Protein AF-A0A317C0E7-F1 (afdb_monomer)

Radius of gyration: 18.61 Å; Cα contacts (8 Å, |Δi|>4): 369; chains: 1; bounding box: 49×46×45 Å

Foldseek 3Di:
DADQPPKDKDKAWDDDAWDWADWDQDPVGTDTDTQPQKGKIKIKMAPADPPFKFKAKLNATAQWDDPPPPRITMFMEMFGQQADPPHPCNPFDGRPWIAIFIAGLVVLWGSFTKIFGSAQPVPDHDPDDDPDPVSVVVRRVSRIGRDDHDGDHDPRPPDDDDDPDDDDPPPPPPRSNPRDHDADPVGRRYHYPRVVD

InterPro domains:
  IPR018667 Domain of unknown function DUF2126 [PF09899] (3-194)

Sequence (197 aa):
STQIGDIAIHLHSAIEPWHVLGEESGSQGTARYVDSSLERIQVSIEGLTDSRYILVCNGQRVPLKSTGKHGEYVAGIRYRAWNPPSALHPTIGVHAPLVLDLVDTWNDRSVGGCTYHVAHPGGLNPESSPINPLEAESRRISRFWEFGHTPVSISNPGYQESAREVVEHTSSESSFSNLPLKETKEYPYTLDLRNTL

pLDDT: mean 84.0, std 16.02, range [33.53, 97.75]

Secondary structure (DSSP, 8-state):
-EEETTEEEEEEEE--PPPEEEEEEETTEEEEEE-TTEEEEEEEEESPPTTTEEEEETTEE---EE-SSTT-EEEEEEEE----TT-SSTTSPP--SEEEEEEETTTTEEEEEEEE-SS-TTS---SS--SSHHHHHHHHHTTEES-----SS--------S-------------GGGPPP---SS-TTEEEGGGG-

Organism: NCBI:txid1247513

Nearest PDB structures (foldseek):
  5lgh-assembly1_H  TM=4.808E-01  e=1.363E+00  Mus musculus
  4kph-assembly2_I  TM=5.245E-01  e=1.911E+00  Mus musculus
  7ul7-assembly1_F  TM=5.117E-01  e=6.593E+00  Homo sapiens

Mean predicted aligned error: 8.53 Å

Solvent-accessible surface area (backbone atoms only — not comparable to full-atom values): 11679 Å² total; per-residue (Å²): 108,36,76,48,89,78,28,36,42,39,77,40,91,40,92,57,91,62,54,73,53,69,78,44,86,53,99,90,47,76,46,60,51,65,35,75,30,57,42,28,36,31,42,38,35,36,57,49,56,83,94,42,57,47,46,27,44,77,90,37,43,47,45,68,37,74,75,80,51,90,32,29,32,36,28,37,41,34,36,28,64,44,81,54,93,81,35,93,60,70,86,59,72,60,53,63,63,40,32,30,27,37,26,36,45,87,76,44,32,39,75,42,35,29,24,39,37,81,52,39,84,86,71,69,67,75,93,61,81,64,93,45,72,68,53,46,47,51,60,57,51,63,20,56,38,66,47,80,36,60,79,55,66,54,74,79,77,72,86,72,74,96,65,98,67,90,73,79,83,72,81,63,81,51,53,62,64,70,54,66,76,73,80,35,94,91,43,68,44,32,30,53,60,78,74,74,114

Structure (mmCIF, N/CA/C/O backbone):
data_AF-A0A317C0E7-F1
#
_entry.id   AF-A0A317C0E7-F1
#
loop_
_atom_site.group_PDB
_atom_site.id
_atom_site.type_symbol
_atom_site.label_atom_id
_atom_site.label_alt_id
_atom_site.label_comp_id
_atom_site.label_asym_id
_atom_site.label_entity_id
_atom_site.label_seq_id
_atom_site.pdbx_PDB_ins_code
_atom_site.Cartn_x
_atom_site.Cartn_y
_atom_site.Cartn_z
_atom_site.occupancy
_atom_site.B_iso_or_equiv
_atom_site.auth_seq_id
_atom_site.auth_comp_id
_atom_site.auth_asym_id
_atom_site.auth_atom_id
_atom_site.pdbx_PDB_model_num
ATOM 1 N N . SER A 1 1 ? -8.000 7.457 -2.779 1.00 92.56 1 SER A N 1
ATOM 2 C CA . SER A 1 1 ? -8.379 7.105 -1.394 1.00 92.56 1 SER A CA 1
ATOM 3 C C . SER A 1 1 ? -9.772 6.524 -1.430 1.00 92.56 1 SER A C 1
ATOM 5 O O . SER A 1 1 ? -10.459 6.740 -2.413 1.00 92.56 1 SER A O 1
ATOM 7 N N . THR A 1 2 ? -10.184 5.788 -0.407 1.00 95.38 2 THR A N 1
ATOM 8 C CA . THR A 1 2 ? -11.560 5.285 -0.284 1.00 95.38 2 THR A CA 1
ATOM 9 C C . THR A 1 2 ? -12.094 5.598 1.111 1.00 95.38 2 THR A C 1
ATOM 11 O O . THR A 1 2 ? -11.312 5.656 2.062 1.00 95.38 2 THR A O 1
ATOM 14 N N . GLN A 1 3 ? -13.401 5.830 1.221 1.00 96.44 3 GLN A N 1
ATOM 15 C CA . GLN A 1 3 ? -14.093 6.136 2.473 1.00 96.44 3 GLN A CA 1
ATOM 16 C C . GLN A 1 3 ? -15.048 4.989 2.822 1.00 96.44 3 GLN A C 1
ATOM 18 O O . GLN A 1 3 ? -15.892 4.614 2.010 1.00 96.44 3 GLN A O 1
ATOM 23 N N . ILE A 1 4 ? -14.942 4.448 4.037 1.00 94.31 4 ILE A N 1
ATOM 24 C CA . ILE A 1 4 ? -15.743 3.327 4.542 1.00 94.31 4 ILE A CA 1
ATOM 25 C C . ILE A 1 4 ? -16.341 3.742 5.889 1.00 94.31 4 ILE A C 1
ATOM 27 O O . ILE A 1 4 ? -15.688 3.665 6.930 1.00 94.31 4 ILE A O 1
ATOM 31 N N . GLY A 1 5 ? -17.587 4.222 5.878 1.00 92.75 5 GLY A N 1
ATOM 32 C CA . GLY A 1 5 ? -18.178 4.858 7.060 1.00 92.75 5 GLY A CA 1
ATOM 33 C C . GLY A 1 5 ? -17.341 6.065 7.494 1.00 92.75 5 GLY A C 1
ATOM 34 O O . GLY A 1 5 ? -17.085 6.951 6.681 1.00 92.75 5 GLY A O 1
ATOM 35 N N . ASP A 1 6 ? -16.863 6.062 8.738 1.00 93.19 6 ASP A N 1
ATOM 36 C CA . ASP A 1 6 ? -15.990 7.111 9.289 1.00 93.19 6 ASP A CA 1
ATOM 37 C C . ASP A 1 6 ? -14.487 6.842 9.064 1.00 93.19 6 ASP A C 1
ATOM 39 O O . ASP A 1 6 ? -13.647 7.627 9.500 1.00 93.19 6 ASP A O 1
ATOM 43 N N . ILE A 1 7 ? -14.132 5.740 8.389 1.00 96.31 7 ILE A N 1
ATOM 44 C CA . ILE A 1 7 ? -12.745 5.309 8.178 1.00 96.31 7 ILE A CA 1
ATOM 45 C C . ILE A 1 7 ? -12.291 5.681 6.765 1.00 96.31 7 ILE A C 1
ATOM 47 O O . ILE A 1 7 ? -12.906 5.269 5.782 1.00 96.31 7 ILE A O 1
ATOM 51 N N . ALA A 1 8 ? -11.187 6.417 6.654 1.00 97.38 8 ALA A N 1
ATOM 52 C CA . ALA A 1 8 ? -10.588 6.800 5.376 1.00 97.38 8 ALA A CA 1
ATOM 53 C C . ALA A 1 8 ? -9.307 5.999 5.122 1.00 97.38 8 ALA A C 1
ATOM 55 O O . ALA A 1 8 ? -8.440 5.943 5.989 1.00 97.38 8 ALA A O 1
ATOM 56 N N . ILE A 1 9 ? -9.160 5.405 3.935 1.00 97.38 9 ILE A N 1
ATOM 57 C CA . ILE A 1 9 ? -7.942 4.697 3.515 1.00 97.38 9 ILE A CA 1
ATOM 58 C C . ILE A 1 9 ? -7.269 5.468 2.381 1.00 97.38 9 ILE A C 1
ATOM 60 O O . ILE A 1 9 ? -7.847 5.710 1.314 1.00 97.38 9 ILE A O 1
ATOM 64 N N . HIS A 1 10 ? -6.002 5.805 2.589 1.00 97.12 10 HIS A N 1
ATOM 65 C CA . HIS A 1 10 ? -5.158 6.514 1.642 1.00 97.12 10 HIS A CA 1
ATOM 66 C C . HIS A 1 10 ? -3.999 5.626 1.204 1.00 97.12 10 HIS A C 1
ATOM 68 O O . HIS A 1 10 ? -3.308 5.031 2.029 1.00 97.12 10 HIS A O 1
ATOM 74 N N . LEU A 1 11 ? -3.771 5.565 -0.107 1.00 96.12 11 LEU A N 1
ATOM 75 C CA . LEU A 1 11 ? -2.601 4.919 -0.686 1.00 96.12 11 LEU A CA 1
ATOM 76 C C . LEU A 1 11 ? -1.654 5.992 -1.204 1.00 96.12 11 LEU A C 1
ATOM 78 O O . LEU A 1 11 ? -2.057 6.888 -1.948 1.00 96.12 11 LEU A O 1
ATOM 82 N N . HIS A 1 12 ? -0.391 5.868 -0.827 1.00 95.44 12 HIS A N 1
ATOM 83 C CA . HIS A 1 12 ? 0.683 6.753 -1.237 1.00 95.44 12 HIS A CA 1
ATOM 84 C C . HIS A 1 12 ? 1.779 5.922 -1.893 1.00 95.44 12 HIS A C 1
ATOM 86 O O . HIS A 1 12 ? 2.139 4.853 -1.400 1.00 95.44 12 HIS A O 1
ATOM 92 N N . SER A 1 13 ? 2.347 6.411 -2.993 1.00 93.44 13 SER A N 1
ATOM 93 C CA . SER A 1 13 ? 3.579 5.825 -3.520 1.00 93.44 13 SER A CA 1
ATOM 94 C C . SER A 1 13 ? 4.692 6.004 -2.490 1.00 93.44 13 SER A C 1
ATOM 96 O O . SER A 1 13 ? 4.870 7.101 -1.960 1.00 93.44 13 SER A O 1
ATOM 98 N N . ALA A 1 14 ? 5.439 4.940 -2.211 1.00 94.25 14 ALA A N 1
ATOM 99 C CA . ALA A 1 14 ? 6.571 4.973 -1.301 1.00 94.25 14 ALA A CA 1
ATOM 100 C C . ALA A 1 14 ? 7.853 4.586 -2.043 1.00 94.25 14 ALA A C 1
ATOM 102 O O . ALA A 1 14 ? 7.840 3.826 -3.007 1.00 94.25 14 ALA A O 1
ATOM 103 N N . ILE A 1 15 ? 8.982 5.123 -1.585 1.00 92.19 15 ILE A N 1
ATOM 104 C CA . ILE A 1 15 ? 10.291 4.794 -2.156 1.00 92.19 15 ILE A CA 1
ATOM 105 C C . ILE A 1 15 ? 10.622 3.346 -1.808 1.00 92.19 15 ILE A C 1
ATOM 107 O O . ILE A 1 15 ? 10.497 2.979 -0.643 1.00 92.19 15 ILE A O 1
ATOM 111 N N . GLU A 1 16 ? 11.096 2.564 -2.774 1.00 92.94 16 GLU A N 1
ATOM 112 C CA . GLU A 1 16 ? 11.611 1.209 -2.574 1.00 92.94 16 GLU A CA 1
ATOM 113 C C . GLU A 1 16 ? 13.038 1.126 -3.141 1.00 92.94 16 GLU A C 1
ATOM 115 O O . GLU A 1 16 ? 13.232 1.423 -4.320 1.00 92.94 16 GLU A O 1
ATOM 120 N N . PRO A 1 17 ? 14.056 0.789 -2.328 1.00 90.31 17 PRO A N 1
ATOM 121 C CA . PRO A 1 17 ? 15.412 0.627 -2.833 1.00 90.31 17 PRO A CA 1
ATOM 122 C C . PRO A 1 17 ? 15.521 -0.654 -3.665 1.00 90.31 17 PRO A C 1
ATOM 124 O O . PRO A 1 17 ? 15.154 -1.740 -3.216 1.00 90.31 17 PRO A O 1
ATOM 127 N N . TRP A 1 18 ? 16.069 -0.531 -4.871 1.00 91.12 18 TRP A N 1
ATOM 128 C CA . TRP A 1 18 ? 16.305 -1.663 -5.762 1.00 91.12 18 TRP A CA 1
ATOM 129 C C . TRP A 1 18 ? 17.711 -2.219 -5.614 1.00 91.12 18 TRP A C 1
ATOM 131 O O . TRP A 1 18 ? 18.685 -1.478 -5.456 1.00 91.12 18 TRP A O 1
ATOM 141 N N . HIS A 1 19 ? 17.815 -3.543 -5.684 1.00 87.00 19 HIS A N 1
ATOM 142 C CA . HIS A 1 19 ? 19.101 -4.215 -5.637 1.00 87.00 19 HIS A CA 1
ATOM 143 C C . HIS A 1 19 ? 19.814 -4.088 -6.980 1.00 87.00 19 HIS A C 1
ATOM 145 O O . HIS A 1 19 ? 19.224 -4.277 -8.044 1.00 87.00 19 HIS A O 1
ATOM 151 N N . VAL A 1 20 ? 21.110 -3.802 -6.904 1.00 89.31 20 VAL A N 1
ATOM 152 C CA . VAL A 1 20 ? 22.024 -3.911 -8.037 1.00 89.31 20 VAL A CA 1
ATOM 153 C C . VAL A 1 20 ? 22.568 -5.337 -8.046 1.00 89.31 20 VAL A C 1
ATOM 155 O O . VAL A 1 20 ? 23.098 -5.802 -7.036 1.00 89.31 20 VAL A O 1
ATOM 158 N N . LEU A 1 21 ? 22.409 -6.030 -9.166 1.00 87.00 21 LEU A N 1
ATOM 159 C CA . LEU A 1 21 ? 22.853 -7.406 -9.356 1.00 87.00 21 LEU A CA 1
ATOM 160 C C . LEU A 1 21 ? 24.302 -7.471 -9.859 1.00 87.00 21 LEU A C 1
ATOM 162 O O . LEU A 1 21 ? 24.993 -6.454 -9.974 1.00 87.00 21 LEU A O 1
ATOM 166 N N . GLY A 1 22 ? 24.773 -8.695 -10.106 1.00 84.38 22 GLY A N 1
ATOM 167 C CA . GLY A 1 22 ? 26.105 -8.958 -10.646 1.00 84.38 22 GLY A CA 1
ATOM 168 C C . GLY A 1 22 ? 26.349 -8.297 -12.005 1.00 84.38 22 GLY A C 1
ATOM 169 O O . GLY A 1 22 ? 25.425 -7.850 -12.684 1.00 84.38 22 GLY A O 1
ATOM 170 N N . GLU A 1 23 ? 27.624 -8.215 -12.384 1.00 87.62 23 GLU A N 1
ATOM 171 C CA . GLU A 1 23 ? 28.027 -7.692 -13.690 1.00 87.62 23 GLU A CA 1
ATOM 172 C C . GLU A 1 23 ? 27.654 -8.672 -14.804 1.00 87.62 23 GLU A C 1
ATOM 174 O O . GLU A 1 23 ? 27.989 -9.854 -14.744 1.00 87.62 23 GLU A O 1
ATOM 179 N N . GLU A 1 24 ? 26.997 -8.156 -15.836 1.00 81.44 24 GLU A N 1
ATOM 180 C CA . GLU A 1 24 ? 26.693 -8.855 -17.077 1.00 81.44 24 GLU A CA 1
ATOM 181 C C . GLU A 1 24 ? 27.521 -8.244 -18.216 1.00 81.44 24 GLU A C 1
ATOM 183 O O . GLU A 1 24 ? 27.684 -7.022 -18.319 1.00 81.44 24 GLU A O 1
ATOM 188 N N . SER A 1 25 ? 28.074 -9.099 -19.077 1.00 79.31 25 SER A N 1
ATOM 189 C CA . SER A 1 25 ? 28.812 -8.694 -20.273 1.00 79.31 25 SER A CA 1
ATOM 190 C C . SER A 1 25 ? 27.845 -8.296 -21.390 1.00 79.31 25 SER A C 1
ATOM 192 O O . SER A 1 25 ? 27.115 -9.123 -21.930 1.00 79.31 25 SER A O 1
ATOM 194 N N . GLY A 1 26 ? 27.865 -7.018 -21.764 1.00 76.56 26 GLY A N 1
ATOM 195 C CA . GLY A 1 26 ? 27.143 -6.464 -22.905 1.00 76.56 26 GLY A CA 1
ATOM 196 C C . GLY A 1 26 ? 28.056 -6.191 -24.104 1.00 76.56 26 GLY A C 1
ATOM 197 O O . GLY A 1 26 ? 29.280 -6.284 -24.027 1.00 76.56 26 GLY A O 1
ATOM 198 N N . SER A 1 27 ? 27.460 -5.794 -25.231 1.00 75.44 27 SER A N 1
ATOM 199 C CA . SER A 1 27 ? 28.190 -5.495 -26.475 1.00 75.44 27 SER A CA 1
ATOM 200 C C . SER A 1 27 ? 29.156 -4.303 -26.379 1.00 75.44 27 SER A C 1
ATOM 202 O O . SER A 1 27 ? 30.058 -4.189 -27.205 1.00 75.44 27 SER A O 1
ATOM 204 N N . GLN A 1 28 ? 28.979 -3.417 -25.391 1.00 81.94 28 GLN A N 1
ATOM 205 C CA . GLN A 1 28 ? 29.780 -2.199 -25.185 1.00 81.94 28 GLN A CA 1
ATOM 206 C C . GLN A 1 28 ? 30.587 -2.184 -23.872 1.00 81.94 28 GLN A C 1
ATOM 208 O O . GLN A 1 28 ? 31.245 -1.188 -23.583 1.00 81.94 28 GLN A O 1
ATOM 213 N N . GLY A 1 29 ? 30.567 -3.259 -23.077 1.00 83.44 29 GLY A N 1
ATOM 214 C CA . GLY A 1 29 ? 31.257 -3.321 -21.783 1.00 83.44 29 GLY A CA 1
ATOM 215 C C . GLY A 1 29 ? 30.504 -4.161 -20.754 1.00 83.44 29 GLY A C 1
ATOM 216 O O . GLY A 1 29 ? 29.593 -4.906 -21.108 1.00 83.44 29 GLY A O 1
ATOM 217 N N . THR A 1 30 ? 30.872 -4.046 -19.479 1.00 84.62 30 THR A N 1
ATOM 218 C CA . THR A 1 30 ? 30.146 -4.676 -18.369 1.00 84.62 30 THR A CA 1
ATOM 219 C C . THR A 1 30 ? 29.181 -3.684 -17.725 1.00 84.62 30 THR A C 1
ATOM 221 O O . THR A 1 30 ? 29.515 -2.520 -17.505 1.00 84.62 30 THR A O 1
ATOM 224 N N . ALA A 1 31 ? 27.967 -4.138 -17.427 1.00 86.38 31 ALA A N 1
ATOM 225 C CA . ALA A 1 31 ? 26.955 -3.361 -16.717 1.00 86.38 31 ALA A CA 1
ATOM 226 C C . ALA A 1 31 ? 26.353 -4.203 -15.591 1.00 86.38 31 AL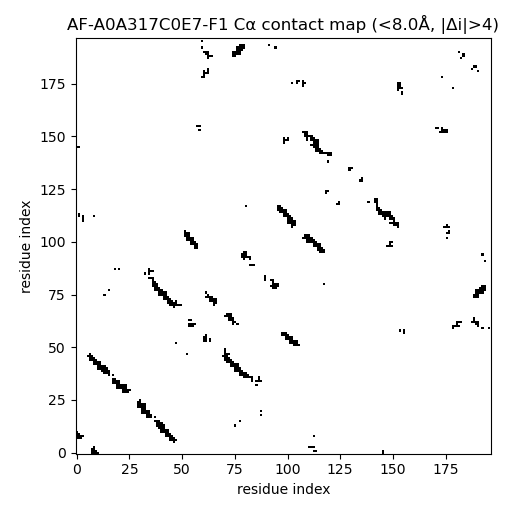A A C 1
ATOM 228 O O . ALA A 1 31 ? 26.424 -5.426 -15.624 1.00 86.38 31 ALA A O 1
ATOM 229 N N . ARG A 1 32 ? 25.756 -3.559 -14.587 1.00 87.38 32 ARG A N 1
ATOM 230 C CA . ARG A 1 32 ? 25.016 -4.256 -13.529 1.00 87.38 32 ARG A CA 1
ATOM 231 C C . ARG A 1 32 ? 23.527 -4.030 -13.711 1.00 87.38 32 ARG A C 1
ATOM 233 O O . ARG A 1 32 ? 23.0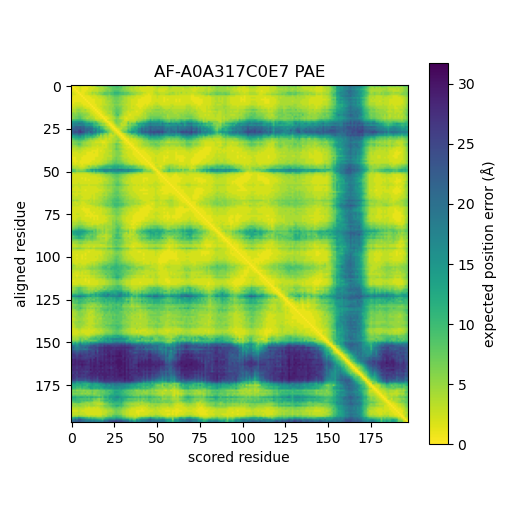97 -2.887 -13.870 1.00 87.38 32 ARG A O 1
ATOM 240 N N . TYR A 1 33 ? 22.754 -5.109 -13.674 1.00 85.94 33 TYR A N 1
ATOM 241 C CA . TYR A 1 33 ? 21.301 -5.030 -13.753 1.00 85.94 33 TYR A CA 1
ATOM 242 C C . TYR A 1 33 ? 20.717 -4.482 -12.445 1.00 85.94 33 TYR A C 1
ATOM 244 O O . TYR A 1 33 ? 21.211 -4.794 -11.362 1.00 85.94 33 TYR A O 1
ATOM 252 N N . VAL A 1 34 ? 19.667 -3.666 -12.534 1.00 90.19 34 VAL A N 1
ATOM 253 C CA . VAL A 1 34 ? 18.925 -3.170 -11.368 1.00 90.19 34 VAL A CA 1
ATOM 254 C C . VAL A 1 34 ? 17.578 -3.871 -11.331 1.00 90.19 34 VAL A C 1
ATOM 256 O O . VAL A 1 34 ? 16.800 -3.753 -12.276 1.00 90.19 34 VAL A O 1
ATOM 259 N N . ASP A 1 35 ? 17.298 -4.582 -10.241 1.00 90.00 35 ASP A N 1
ATOM 260 C CA . ASP A 1 35 ? 16.029 -5.285 -10.070 1.00 90.00 35 ASP A CA 1
ATOM 261 C C . ASP A 1 35 ? 14.900 -4.301 -9.746 1.00 90.00 35 ASP A C 1
ATOM 263 O O . ASP A 1 35 ? 14.619 -3.999 -8.586 1.00 90.00 35 ASP A O 1
ATOM 267 N N . SER A 1 36 ? 14.244 -3.811 -10.796 1.00 89.12 36 SER A N 1
ATOM 268 C CA . SER A 1 36 ? 13.099 -2.905 -10.713 1.00 89.12 36 SER A CA 1
ATOM 269 C C . SER A 1 36 ? 11.754 -3.622 -10.602 1.00 89.12 36 SER A C 1
ATOM 271 O O . SER A 1 36 ? 10.707 -3.001 -10.782 1.00 89.12 36 SER A O 1
ATOM 273 N N . SER A 1 37 ? 11.752 -4.926 -10.298 1.00 91.62 37 SER A N 1
ATOM 274 C CA . SER A 1 37 ? 10.526 -5.720 -10.149 1.00 91.62 37 SER A CA 1
ATOM 275 C C . SER A 1 37 ? 9.702 -5.358 -8.916 1.00 91.62 37 SER A C 1
ATOM 277 O O . SER A 1 37 ? 8.512 -5.669 -8.869 1.00 91.62 37 SER A O 1
ATOM 279 N N . LEU A 1 38 ? 10.313 -4.737 -7.903 1.00 93.00 38 LEU A N 1
ATOM 280 C CA . LEU A 1 38 ? 9.693 -4.491 -6.602 1.00 93.00 38 LEU A CA 1
ATOM 281 C C . LEU A 1 38 ? 9.234 -3.053 -6.452 1.00 93.00 38 LEU A C 1
ATOM 283 O O . LEU A 1 38 ? 9.939 -2.118 -6.807 1.00 93.00 38 LEU A O 1
ATOM 287 N N . GLU A 1 39 ? 8.082 -2.872 -5.833 1.00 94.88 39 GLU A N 1
ATOM 288 C CA . GLU A 1 39 ? 7.569 -1.556 -5.484 1.00 94.88 39 GLU A CA 1
ATOM 289 C C . GLU A 1 39 ? 7.060 -1.554 -4.045 1.00 94.88 39 GLU A C 1
ATOM 291 O O . GLU A 1 39 ? 6.855 -2.602 -3.419 1.00 94.88 39 GLU A O 1
ATOM 296 N N . ARG A 1 40 ? 6.859 -0.344 -3.518 1.00 95.81 40 ARG A N 1
ATOM 297 C CA . ARG A 1 40 ? 6.272 -0.133 -2.205 1.00 95.81 40 ARG A CA 1
ATOM 298 C C . ARG A 1 40 ? 5.208 0.948 -2.265 1.00 95.81 40 ARG A C 1
ATOM 300 O O . ARG A 1 40 ? 5.419 2.029 -2.810 1.00 95.81 40 ARG A O 1
ATOM 307 N N . ILE A 1 41 ? 4.078 0.666 -1.634 1.00 96.75 41 ILE A N 1
ATOM 308 C CA . ILE A 1 41 ? 3.089 1.681 -1.281 1.00 96.75 41 ILE A CA 1
ATOM 309 C C . ILE A 1 41 ? 3.077 1.860 0.231 1.00 96.75 41 ILE A C 1
ATOM 311 O O . ILE A 1 41 ? 3.331 0.923 0.985 1.00 96.75 41 ILE A O 1
ATOM 315 N N . GLN A 1 42 ? 2.786 3.073 0.675 1.00 97.69 42 GLN A N 1
ATOM 316 C CA . GLN A 1 42 ? 2.395 3.350 2.045 1.00 97.69 42 GLN A CA 1
ATOM 317 C C . GLN A 1 42 ? 0.873 3.425 2.089 1.00 97.69 42 GLN A C 1
ATOM 319 O O . GLN A 1 42 ? 0.258 4.139 1.296 1.00 97.69 42 GLN A O 1
ATOM 324 N N . VAL A 1 43 ? 0.274 2.722 3.038 1.00 97.75 43 VAL A N 1
ATOM 325 C CA . VAL A 1 43 ? -1.122 2.912 3.409 1.00 97.75 43 VAL A CA 1
ATOM 326 C C . VAL A 1 43 ? -1.186 3.803 4.643 1.00 97.75 43 VAL A C 1
ATOM 328 O O . VAL A 1 43 ? -0.411 3.618 5.580 1.00 97.75 43 VAL A O 1
ATOM 331 N N . SER A 1 44 ? -2.087 4.779 4.620 1.00 97.56 44 SER A N 1
ATOM 332 C CA . SER A 1 44 ? -2.501 5.550 5.790 1.00 97.56 44 SER A CA 1
ATOM 333 C C . SER A 1 44 ? -3.991 5.333 6.010 1.00 97.56 44 SER A C 1
ATOM 335 O O . SER A 1 44 ? -4.756 5.312 5.044 1.00 97.56 44 SER A O 1
ATOM 337 N N . ILE A 1 45 ? -4.402 5.144 7.258 1.00 97.44 45 ILE A N 1
ATOM 338 C CA . ILE A 1 45 ? -5.802 5.017 7.645 1.00 97.44 45 ILE A CA 1
ATOM 339 C C . ILE A 1 45 ? -6.119 6.065 8.698 1.00 97.44 45 ILE A C 1
ATOM 341 O O . ILE A 1 45 ? -5.392 6.177 9.682 1.00 97.44 45 ILE A O 1
ATOM 345 N N . GLU A 1 46 ? -7.228 6.772 8.515 1.00 97.12 46 GLU A N 1
ATOM 346 C CA . GLU A 1 46 ? -7.787 7.709 9.486 1.00 97.12 46 GLU A CA 1
ATOM 347 C C . GLU A 1 46 ? -9.149 7.211 9.991 1.00 97.12 46 GLU A C 1
ATOM 349 O O . GLU A 1 46 ? -9.877 6.540 9.262 1.00 97.12 46 GLU A O 1
ATOM 354 N N . GLY A 1 47 ? -9.502 7.528 11.240 1.00 94.31 47 GLY A N 1
ATOM 355 C CA . GLY A 1 47 ? -10.778 7.130 11.855 1.00 94.31 47 GLY A CA 1
ATOM 356 C C . GLY A 1 47 ? -10.835 5.678 12.352 1.00 94.31 47 GLY A C 1
ATOM 357 O O . GLY A 1 47 ? -11.886 5.222 12.803 1.00 94.31 47 GLY A O 1
ATOM 358 N N . LEU A 1 48 ? -9.720 4.938 12.309 1.00 92.38 48 LEU A N 1
ATOM 359 C CA . LEU A 1 48 ? -9.671 3.539 12.739 1.00 92.38 48 LEU A CA 1
ATOM 360 C C . LEU A 1 48 ? -9.831 3.432 14.266 1.00 92.38 48 LEU A C 1
ATOM 362 O O . LEU A 1 48 ? -9.094 4.060 15.024 1.00 92.38 48 LEU A O 1
ATOM 366 N N . THR A 1 49 ? -10.761 2.600 14.735 1.00 89.25 49 THR A N 1
ATOM 367 C CA . THR A 1 49 ? -10.831 2.241 16.161 1.00 89.25 49 THR A CA 1
ATOM 368 C C . THR A 1 49 ? -9.824 1.140 16.463 1.00 89.25 49 THR A C 1
ATOM 370 O O . THR A 1 49 ? -9.869 0.077 15.836 1.00 89.25 49 THR A O 1
ATOM 373 N N . ASP A 1 50 ? -8.940 1.390 17.431 1.00 79.31 50 ASP A N 1
ATOM 374 C CA . ASP A 1 50 ? -7.924 0.426 17.845 1.00 79.31 50 ASP A CA 1
ATOM 375 C C . ASP A 1 50 ? -8.547 -0.927 18.217 1.00 79.31 50 ASP A C 1
ATOM 377 O O . ASP A 1 50 ? -9.646 -0.992 18.772 1.00 79.31 50 ASP A O 1
ATOM 381 N N . SER A 1 51 ? -7.847 -2.017 17.901 1.00 82.06 51 SER A N 1
ATOM 382 C CA . SER A 1 51 ? -8.230 -3.398 18.237 1.00 82.06 51 SER A CA 1
ATOM 383 C C . SER A 1 51 ? -9.509 -3.961 17.578 1.00 82.06 51 SER A C 1
ATOM 385 O O . SER A 1 51 ? -9.704 -5.177 17.609 1.00 82.06 51 SER A O 1
ATOM 387 N N . ARG A 1 52 ? -10.358 -3.143 16.936 1.00 90.25 52 ARG A N 1
ATOM 388 C CA . ARG A 1 52 ? -11.562 -3.618 16.219 1.00 90.25 52 ARG A CA 1
ATOM 389 C C . ARG A 1 52 ? -11.315 -3.925 14.747 1.00 90.25 52 ARG A C 1
ATOM 391 O O . ARG A 1 52 ? -11.873 -4.878 14.216 1.00 90.25 52 ARG A O 1
ATOM 398 N N . TYR A 1 53 ? -10.517 -3.108 14.075 1.00 93.19 53 TYR A N 1
ATOM 399 C CA . TYR A 1 53 ? -10.317 -3.242 12.638 1.00 93.19 53 TYR A CA 1
ATOM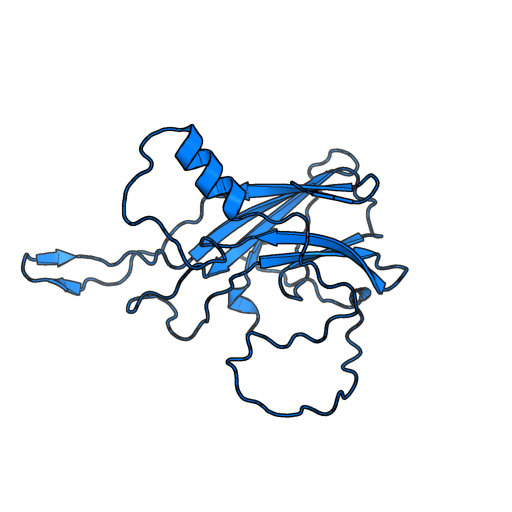 400 C C . TYR A 1 53 ? -8.897 -3.683 12.317 1.00 93.19 53 TYR A C 1
ATOM 402 O O . TYR A 1 53 ? -7.933 -3.242 12.945 1.00 93.19 53 TYR A O 1
ATOM 410 N N . ILE A 1 54 ? -8.771 -4.532 11.303 1.00 94.12 54 ILE A N 1
ATOM 411 C CA . ILE A 1 54 ? -7.488 -4.876 10.695 1.00 94.12 54 ILE A CA 1
ATOM 412 C C . ILE A 1 54 ? -7.542 -4.563 9.206 1.00 94.12 54 ILE A C 1
ATOM 414 O O . ILE A 1 54 ? -8.595 -4.652 8.578 1.00 94.12 54 ILE A O 1
ATOM 418 N N . LEU A 1 55 ? -6.393 -4.213 8.642 1.00 95.00 55 LEU A N 1
ATOM 419 C CA . LEU A 1 55 ? -6.232 -4.111 7.201 1.00 95.00 55 LEU A CA 1
ATOM 420 C C . LEU A 1 55 ? -5.578 -5.391 6.689 1.00 95.00 55 LEU A C 1
ATOM 422 O O . LEU A 1 55 ? -4.579 -5.857 7.244 1.00 95.00 55 LEU A O 1
ATOM 426 N N . VAL A 1 56 ? -6.136 -5.941 5.623 1.00 94.38 56 VAL A N 1
ATOM 427 C CA . VAL A 1 56 ? -5.643 -7.126 4.930 1.00 94.38 56 VAL A CA 1
ATOM 428 C C . VAL A 1 56 ? -5.305 -6.730 3.498 1.00 94.38 56 VAL A C 1
ATOM 430 O O . VAL A 1 56 ? -6.055 -5.994 2.874 1.00 94.38 56 VAL A O 1
ATOM 433 N N . CYS A 1 57 ? -4.177 -7.195 2.973 1.00 94.38 57 CYS A N 1
ATOM 434 C CA . CYS A 1 57 ? -3.803 -7.045 1.571 1.00 94.38 57 CYS A CA 1
ATOM 435 C C . CYS A 1 57 ? -3.535 -8.431 0.982 1.00 94.38 57 CYS A C 1
ATOM 437 O O . CYS A 1 57 ? -2.701 -9.159 1.519 1.00 94.38 57 CYS A O 1
ATOM 439 N N . ASN A 1 58 ? -4.252 -8.813 -0.079 1.00 92.44 58 ASN A N 1
ATOM 440 C CA . ASN A 1 58 ? -4.147 -10.130 -0.727 1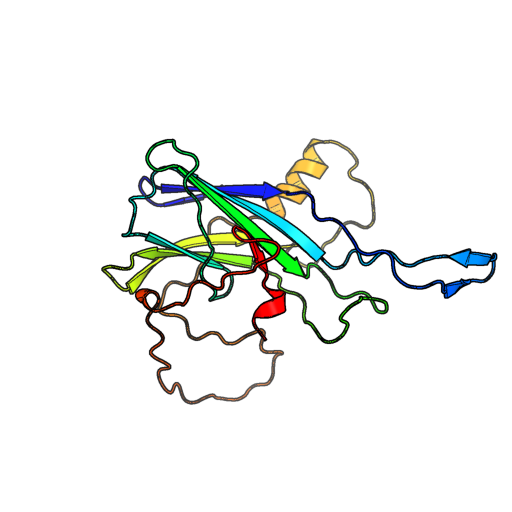.00 92.44 58 ASN A CA 1
ATOM 441 C C . ASN A 1 58 ? -4.171 -11.301 0.283 1.00 92.44 58 ASN A C 1
ATOM 443 O O . ASN A 1 58 ? -3.344 -12.210 0.239 1.00 92.44 58 ASN A O 1
ATOM 447 N N . GLY A 1 59 ? -5.089 -11.239 1.254 1.00 88.44 59 GLY A N 1
ATOM 448 C CA . GLY A 1 59 ? -5.242 -12.257 2.301 1.00 88.44 59 GLY A CA 1
ATOM 449 C C . GLY A 1 59 ? -4.198 -12.217 3.425 1.00 88.44 59 GLY A C 1
ATOM 450 O O . GLY A 1 59 ? -4.187 -13.107 4.272 1.00 88.44 59 GLY A O 1
ATOM 451 N N . GLN A 1 60 ? -3.320 -11.212 3.466 1.00 91.12 60 GLN A N 1
ATOM 452 C CA . GLN A 1 60 ? -2.281 -11.065 4.488 1.00 91.12 60 GLN A CA 1
ATOM 453 C C . GLN A 1 60 ? -2.504 -9.827 5.348 1.00 91.12 60 GLN A C 1
ATOM 455 O O . GLN A 1 60 ? -2.777 -8.740 4.841 1.00 91.12 60 GLN A O 1
ATOM 460 N N . ARG A 1 61 ? -2.358 -9.972 6.667 1.00 93.06 61 ARG A N 1
ATOM 461 C CA . ARG A 1 61 ? -2.549 -8.865 7.608 1.00 93.06 61 ARG A CA 1
ATOM 462 C C . ARG A 1 61 ? -1.443 -7.820 7.456 1.00 93.06 61 ARG A C 1
ATOM 464 O O . ARG A 1 61 ? -0.257 -8.136 7.531 1.00 93.06 61 ARG A O 1
ATOM 471 N N . VAL A 1 62 ? -1.839 -6.562 7.295 1.00 95.19 62 VAL A N 1
ATOM 472 C CA . VAL A 1 62 ? -0.928 -5.419 7.191 1.00 95.19 62 VAL A CA 1
ATOM 473 C C . VAL A 1 62 ? -0.524 -4.945 8.602 1.00 95.19 62 VAL A C 1
ATOM 475 O O . VAL A 1 62 ? -1.406 -4.733 9.441 1.00 95.19 62 VAL A O 1
ATOM 478 N N . PRO A 1 63 ? 0.780 -4.748 8.893 1.00 94.75 63 PRO A N 1
ATOM 479 C CA . PRO A 1 63 ? 1.280 -4.304 10.198 1.00 94.75 63 PRO A CA 1
ATOM 480 C C . PRO A 1 63 ? 1.072 -2.799 10.413 1.00 94.75 63 PRO A C 1
ATOM 482 O O . PRO A 1 63 ? 2.021 -2.018 10.403 1.00 94.75 63 PRO A O 1
ATOM 485 N N . LEU A 1 64 ? -0.184 -2.390 10.603 1.00 94.94 64 LEU A N 1
ATOM 486 C CA . LEU A 1 64 ? -0.544 -1.005 10.910 1.00 94.94 64 LEU A CA 1
ATOM 487 C C . LEU A 1 64 ? 0.129 -0.521 12.199 1.00 94.94 64 LEU A C 1
ATOM 489 O O . LEU A 1 64 ? 0.040 -1.156 13.251 1.00 94.94 64 LEU A O 1
ATOM 493 N N . LYS A 1 65 ? 0.760 0.650 12.120 1.00 95.00 65 LYS A N 1
ATOM 494 C CA . LYS A 1 65 ? 1.412 1.329 13.237 1.00 95.00 65 LYS A CA 1
ATOM 495 C C . LYS A 1 65 ? 0.754 2.681 13.480 1.00 95.00 65 LYS A C 1
ATOM 497 O O . LYS A 1 65 ? 0.623 3.471 12.553 1.00 95.00 65 LYS A O 1
ATOM 502 N N . SER A 1 66 ? 0.373 2.964 14.726 1.00 94.81 66 SER A N 1
ATOM 503 C CA . SER A 1 66 ? -0.163 4.282 15.090 1.00 94.81 66 SER A CA 1
ATOM 504 C C . SER A 1 66 ? 0.882 5.384 14.882 1.00 94.81 66 SER A C 1
ATOM 506 O O . SER A 1 66 ? 2.050 5.209 15.241 1.00 94.81 66 SER A O 1
ATOM 508 N N . THR A 1 67 ? 0.447 6.527 14.351 1.00 95.31 67 THR A N 1
ATOM 509 C CA . THR A 1 67 ? 1.269 7.743 14.203 1.00 95.31 67 THR A CA 1
ATOM 510 C C . THR A 1 67 ? 1.377 8.550 15.503 1.00 95.31 67 THR A C 1
ATOM 512 O O . THR A 1 67 ? 2.138 9.512 15.572 1.00 95.31 67 THR A O 1
ATOM 515 N N . GLY A 1 68 ? 0.615 8.180 16.541 1.00 93.50 68 GLY A N 1
ATOM 516 C CA . GLY A 1 68 ? 0.438 8.951 17.774 1.00 93.50 68 GLY A CA 1
ATOM 517 C C . GLY A 1 68 ? -0.773 9.891 17.747 1.00 93.50 68 GLY A C 1
ATOM 518 O O . GLY A 1 68 ? -1.227 10.320 18.808 1.00 93.50 68 GLY A O 1
ATOM 519 N N . LYS A 1 69 ? -1.350 10.169 16.570 1.00 94.88 69 LYS A N 1
ATOM 520 C CA . LYS A 1 69 ? -2.658 10.824 16.453 1.00 94.88 69 LYS A CA 1
ATOM 521 C C . LYS A 1 69 ? -3.759 9.776 16.619 1.00 94.88 69 LYS A C 1
ATOM 523 O O . LYS A 1 69 ? -3.680 8.669 16.087 1.00 94.88 69 LYS A O 1
ATOM 528 N N . HIS A 1 70 ? -4.798 10.128 17.371 1.00 93.44 70 HIS A N 1
ATOM 529 C CA . HIS A 1 70 ? -5.916 9.227 17.625 1.00 93.44 70 HIS A CA 1
ATOM 530 C C . HIS A 1 70 ? -6.604 8.814 16.315 1.00 93.44 70 HIS A C 1
ATOM 532 O O . HIS A 1 70 ? -7.039 9.669 15.543 1.00 93.44 70 HIS A O 1
ATOM 538 N N . GLY A 1 71 ? -6.725 7.504 16.100 1.00 93.12 71 GLY A N 1
ATOM 539 C CA . GLY A 1 71 ? -7.373 6.925 14.926 1.00 93.12 71 GLY A CA 1
ATOM 540 C C . GLY A 1 71 ? -6.554 6.979 13.636 1.00 93.12 71 GLY A C 1
ATOM 541 O O . GLY A 1 71 ? -7.101 6.643 12.590 1.00 93.12 71 GLY A O 1
ATOM 542 N N . GLU A 1 72 ? -5.281 7.389 13.687 1.00 96.62 72 GLU A N 1
ATOM 543 C CA . GLU A 1 72 ? -4.392 7.438 12.522 1.00 96.62 72 GLU A CA 1
ATOM 544 C C . GLU A 1 72 ? -3.312 6.348 12.587 1.00 96.62 72 GLU A C 1
ATOM 546 O O . GLU A 1 72 ? -2.582 6.208 13.578 1.00 96.62 72 GLU A O 1
ATOM 551 N N . TYR A 1 73 ? -3.208 5.578 11.505 1.00 97.44 73 TYR A N 1
ATOM 552 C CA . TYR A 1 73 ? -2.307 4.437 11.388 1.00 97.44 73 TYR A CA 1
ATOM 553 C C . TYR A 1 73 ? -1.651 4.393 10.015 1.00 97.44 73 TYR A C 1
ATOM 555 O O . TYR A 1 73 ? -2.279 4.705 9.011 1.00 97.44 73 TYR A O 1
ATOM 563 N N . VAL A 1 74 ? -0.404 3.933 9.961 1.00 97.31 74 VAL A N 1
ATOM 564 C CA . VAL A 1 74 ? 0.369 3.810 8.723 1.00 97.31 74 VAL A CA 1
ATOM 565 C C . VAL A 1 74 ? 1.070 2.460 8.629 1.00 97.31 74 VAL A C 1
ATOM 567 O O . VAL A 1 74 ? 1.433 1.868 9.645 1.00 97.31 74 VAL A O 1
ATOM 570 N N . ALA A 1 75 ? 1.288 1.976 7.410 1.00 97.25 75 ALA A N 1
ATOM 571 C CA . ALA A 1 75 ? 2.143 0.823 7.133 1.00 97.25 75 ALA A CA 1
ATOM 572 C C . ALA A 1 75 ? 2.680 0.861 5.699 1.00 97.25 75 ALA A C 1
ATOM 574 O O . ALA A 1 75 ? 2.091 1.484 4.817 1.00 97.25 75 ALA A O 1
ATOM 575 N N . GLY A 1 76 ? 3.784 0.163 5.451 1.00 96.81 76 GLY A N 1
ATOM 576 C CA . GLY A 1 76 ? 4.258 -0.148 4.107 1.00 96.81 76 GLY A CA 1
ATOM 577 C C . GLY A 1 76 ? 3.662 -1.458 3.588 1.00 96.81 76 GLY A C 1
ATOM 578 O O . GLY A 1 76 ? 3.454 -2.402 4.347 1.00 96.81 76 GLY A O 1
ATOM 579 N N . ILE A 1 77 ? 3.446 -1.550 2.280 1.00 96.56 77 ILE A N 1
ATOM 580 C CA . ILE A 1 77 ? 3.181 -2.805 1.574 1.00 96.56 77 ILE A CA 1
ATOM 581 C C . ILE A 1 77 ? 4.183 -2.884 0.430 1.00 96.56 77 ILE A C 1
ATOM 583 O O . ILE A 1 77 ? 4.148 -2.073 -0.497 1.00 96.56 77 ILE A O 1
ATOM 587 N N . ARG A 1 78 ? 5.098 -3.843 0.528 1.00 95.12 78 ARG A N 1
ATOM 588 C CA . ARG A 1 78 ? 6.088 -4.175 -0.490 1.00 95.12 78 ARG A CA 1
ATOM 589 C C . ARG A 1 78 ? 5.568 -5.344 -1.311 1.00 95.12 78 ARG A C 1
ATOM 591 O O . ARG A 1 78 ? 5.126 -6.355 -0.764 1.00 95.12 78 ARG A O 1
ATOM 598 N N . TYR A 1 79 ? 5.625 -5.202 -2.624 1.00 94.25 79 TYR A N 1
ATOM 599 C CA . TYR A 1 79 ? 5.054 -6.161 -3.556 1.00 94.25 79 TYR A CA 1
ATOM 600 C C . TYR A 1 79 ? 5.894 -6.237 -4.827 1.00 94.25 79 TYR A C 1
ATOM 602 O O . TYR A 1 79 ? 6.749 -5.391 -5.092 1.00 94.25 79 TYR A O 1
ATOM 610 N N . ARG A 1 80 ? 5.657 -7.285 -5.617 1.00 93.19 80 ARG A N 1
ATOM 611 C CA . ARG A 1 80 ? 6.274 -7.430 -6.938 1.00 93.19 80 ARG A CA 1
ATOM 612 C C . ARG A 1 80 ? 5.331 -6.862 -7.983 1.00 93.19 80 ARG A C 1
ATOM 614 O O . ARG A 1 80 ? 4.219 -7.360 -8.120 1.00 93.19 80 ARG A O 1
ATOM 621 N N . ALA A 1 81 ? 5.785 -5.841 -8.692 1.00 92.44 81 ALA A N 1
ATOM 622 C CA . ALA A 1 81 ? 5.027 -5.101 -9.683 1.00 92.44 81 ALA A CA 1
ATOM 623 C C . ALA A 1 81 ? 5.038 -5.770 -11.068 1.00 92.44 81 ALA A C 1
ATOM 625 O O . ALA A 1 81 ? 4.027 -5.779 -11.764 1.00 92.44 81 ALA A O 1
ATOM 626 N N . TRP A 1 82 ? 6.165 -6.368 -11.454 1.00 90.06 82 TRP A N 1
ATOM 627 C CA . TRP A 1 82 ? 6.342 -7.080 -12.723 1.00 90.06 82 TRP A CA 1
ATOM 628 C C . TRP A 1 82 ? 7.460 -8.127 -12.592 1.00 90.06 82 TRP A C 1
ATOM 630 O O . TRP A 1 82 ? 8.107 -8.194 -11.550 1.00 90.06 82 TRP A O 1
ATOM 640 N N . ASN A 1 83 ? 7.672 -8.974 -13.604 1.00 88.94 83 ASN A N 1
ATOM 641 C CA . ASN A 1 83 ? 8.655 -10.063 -13.543 1.00 88.94 83 ASN A CA 1
ATOM 642 C C . ASN A 1 83 ? 9.698 -9.961 -14.675 1.00 88.94 83 ASN A C 1
ATOM 644 O O . ASN A 1 83 ? 9.482 -10.529 -15.747 1.00 88.94 83 ASN A O 1
ATOM 648 N N . PRO A 1 84 ? 10.806 -9.221 -14.475 1.00 87.12 84 PRO A N 1
ATOM 649 C CA . PRO A 1 84 ? 11.900 -9.189 -15.433 1.00 87.12 84 PRO A CA 1
ATOM 650 C C . PRO A 1 84 ? 12.654 -10.525 -15.495 1.00 87.12 84 PRO A C 1
ATOM 652 O O . PRO A 1 84 ? 12.767 -11.214 -14.481 1.00 87.12 84 PRO A O 1
ATOM 655 N N . PRO A 1 85 ? 13.262 -10.860 -16.648 1.00 81.69 85 PRO A N 1
ATOM 656 C CA . PRO A 1 85 ? 14.037 -12.093 -16.802 1.00 81.69 85 PRO A CA 1
ATOM 657 C C . PRO A 1 85 ? 15.248 -12.165 -15.858 1.00 81.69 85 PRO A C 1
ATOM 659 O O . PRO A 1 85 ? 15.585 -13.248 -15.388 1.00 81.69 85 PRO A O 1
ATOM 662 N N . SER A 1 86 ? 15.860 -11.022 -15.535 1.00 81.62 86 SER A N 1
ATOM 663 C CA . SER A 1 86 ? 17.018 -10.920 -14.634 1.00 81.62 86 SER A CA 1
ATOM 664 C C . SER A 1 86 ? 16.633 -10.521 -13.198 1.00 81.62 86 SER A C 1
ATOM 666 O O . SER A 1 86 ? 17.429 -9.898 -12.508 1.00 81.62 86 SER A O 1
ATOM 668 N N . ALA A 1 87 ? 15.412 -10.810 -12.727 1.00 84.69 87 ALA A N 1
ATOM 669 C CA . ALA A 1 87 ? 15.008 -10.497 -11.348 1.00 84.69 87 ALA A CA 1
ATOM 670 C C . ALA A 1 87 ? 15.839 -11.276 -10.310 1.00 84.69 87 ALA A C 1
ATOM 672 O O . ALA A 1 87 ? 16.189 -12.434 -10.538 1.00 84.69 87 ALA A O 1
ATOM 673 N N . LEU A 1 88 ? 16.068 -10.704 -9.118 1.00 85.44 88 LEU A N 1
ATOM 674 C CA . LEU A 1 88 ? 16.835 -11.370 -8.049 1.00 85.44 88 LEU A CA 1
ATOM 675 C C . LEU A 1 88 ? 16.190 -12.691 -7.593 1.00 85.44 88 LEU A C 1
ATOM 677 O O . LEU A 1 88 ? 16.876 -13.633 -7.203 1.00 85.44 88 LEU A O 1
ATOM 681 N N . HIS A 1 89 ? 14.859 -12.759 -7.637 1.00 83.56 89 HIS A N 1
ATOM 682 C CA . HIS A 1 89 ? 14.090 -13.943 -7.253 1.00 83.56 89 HIS A CA 1
ATOM 683 C C . HIS A 1 89 ? 13.106 -14.317 -8.366 1.00 83.56 89 HIS A C 1
ATOM 685 O O . HIS A 1 89 ? 11.925 -14.003 -8.235 1.00 83.56 89 HIS A O 1
ATOM 691 N N . PRO A 1 90 ? 13.535 -14.947 -9.469 1.00 81.69 90 PRO A N 1
ATOM 692 C CA . PRO A 1 90 ? 12.702 -15.127 -10.666 1.00 81.69 90 PRO A CA 1
ATOM 693 C C . PRO A 1 90 ? 11.489 -16.051 -10.455 1.00 81.69 90 PRO A C 1
ATOM 695 O O . PRO A 1 90 ? 10.548 -16.020 -11.240 1.00 81.69 90 PRO A O 1
ATOM 698 N N . THR A 1 91 ? 11.479 -16.845 -9.381 1.00 85.69 91 THR A N 1
ATOM 699 C CA . THR A 1 91 ? 10.395 -17.783 -9.043 1.00 85.69 91 THR A CA 1
ATOM 700 C C . THR A 1 91 ? 9.192 -17.136 -8.356 1.00 85.69 91 THR A C 1
ATOM 702 O O . THR A 1 91 ? 8.152 -17.772 -8.229 1.00 85.69 91 THR A O 1
ATOM 705 N N . ILE A 1 92 ? 9.310 -15.888 -7.896 1.00 86.81 92 ILE A N 1
ATOM 706 C CA . ILE A 1 92 ? 8.220 -15.193 -7.203 1.00 86.81 92 ILE A CA 1
ATOM 707 C C . ILE A 1 92 ? 7.290 -14.530 -8.236 1.00 86.81 92 ILE A C 1
ATOM 709 O O . ILE A 1 92 ? 7.730 -13.799 -9.121 1.00 86.81 92 ILE A O 1
ATOM 713 N N . GLY A 1 93 ? 5.985 -14.769 -8.136 1.00 89.06 93 GLY A N 1
ATOM 714 C CA . GLY A 1 93 ? 5.001 -14.185 -9.051 1.00 89.06 93 GLY A CA 1
ATOM 715 C C . GLY A 1 93 ? 4.813 -12.671 -8.881 1.00 89.06 93 GLY A C 1
ATOM 716 O O . GLY A 1 93 ? 5.281 -12.055 -7.921 1.00 89.06 93 GLY A O 1
ATOM 717 N N . VAL A 1 94 ? 4.094 -12.061 -9.827 1.00 91.25 94 VAL A N 1
ATOM 718 C CA . VAL A 1 94 ? 3.626 -10.672 -9.709 1.00 91.25 94 VAL A CA 1
ATOM 719 C C . VAL A 1 94 ? 2.481 -10.612 -8.698 1.00 91.25 94 VAL A C 1
ATOM 721 O O . VAL A 1 94 ? 1.558 -11.418 -8.744 1.00 91.25 94 VAL A O 1
ATOM 724 N N . HIS A 1 95 ? 2.524 -9.634 -7.799 1.00 93.31 95 HIS A N 1
ATOM 725 C CA . HIS A 1 95 ? 1.542 -9.438 -6.731 1.00 93.31 95 HIS A CA 1
ATOM 726 C C . HIS A 1 95 ? 0.560 -8.316 -7.098 1.00 93.31 95 HIS A C 1
ATOM 728 O O . HIS A 1 95 ? 0.349 -7.391 -6.319 1.00 93.31 95 HIS A O 1
ATOM 734 N N . ALA A 1 96 ? 0.018 -8.348 -8.314 1.00 89.25 96 ALA A N 1
ATOM 735 C CA . ALA A 1 96 ? -0.915 -7.344 -8.809 1.00 89.25 96 ALA A CA 1
ATOM 736 C C . ALA A 1 96 ? -2.190 -8.022 -9.341 1.00 89.25 96 ALA A C 1
ATOM 738 O O . ALA A 1 96 ? -2.075 -9.013 -10.063 1.00 89.25 96 ALA A O 1
ATOM 739 N N . PRO A 1 97 ? -3.388 -7.485 -9.049 1.00 93.94 97 PRO A N 1
ATOM 740 C CA . PRO A 1 97 ? -3.637 -6.294 -8.233 1.00 93.94 97 PRO A CA 1
ATOM 741 C C . PRO A 1 97 ? -3.385 -6.506 -6.728 1.00 93.94 97 PRO A C 1
ATOM 743 O O . PRO A 1 97 ? -3.309 -7.633 -6.240 1.00 93.94 97 PRO A O 1
ATOM 746 N N . LEU A 1 98 ? -3.256 -5.397 -6.001 1.00 95.25 98 LEU A N 1
ATOM 747 C CA . LEU A 1 98 ? -3.317 -5.356 -4.544 1.00 95.25 98 LEU A CA 1
ATOM 748 C C . LEU A 1 98 ? -4.763 -5.097 -4.136 1.00 95.25 98 LEU A C 1
ATOM 750 O O . LEU A 1 98 ? -5.283 -4.005 -4.363 1.00 95.25 98 LEU A O 1
ATOM 754 N N . VAL A 1 99 ? -5.402 -6.092 -3.542 1.00 95.31 99 VAL A N 1
ATOM 755 C CA . VAL A 1 99 ? -6.749 -6.006 -2.983 1.00 95.31 99 VAL A CA 1
ATOM 756 C C . VAL A 1 99 ? -6.608 -5.738 -1.494 1.00 95.31 99 VAL A C 1
ATOM 758 O O . VAL A 1 99 ? -6.100 -6.584 -0.756 1.00 95.31 99 VAL A O 1
ATOM 761 N N . LEU A 1 100 ? -7.011 -4.542 -1.070 1.00 95.88 100 LEU A N 1
ATOM 762 C CA . LEU A 1 100 ? -7.000 -4.130 0.325 1.00 95.88 100 LEU A CA 1
ATOM 763 C C . LEU A 1 100 ? -8.405 -4.244 0.908 1.00 95.88 100 LEU A C 1
ATOM 765 O O . LEU A 1 100 ? -9.323 -3.574 0.441 1.00 95.88 100 LEU A O 1
ATOM 769 N N . ASP A 1 101 ? -8.531 -5.034 1.965 1.00 94.31 101 ASP A N 1
ATOM 770 C CA . ASP A 1 101 ? -9.753 -5.293 2.713 1.00 94.31 101 ASP A CA 1
ATOM 771 C C . ASP A 1 101 ? -9.635 -4.711 4.124 1.00 94.31 101 ASP A C 1
ATOM 773 O O . ASP A 1 101 ? -8.711 -5.035 4.876 1.00 94.31 101 ASP A O 1
ATOM 777 N N . LEU A 1 102 ? -10.582 -3.855 4.501 1.00 94.38 102 LEU A N 1
ATOM 778 C CA . LEU A 1 102 ? -10.770 -3.424 5.878 1.00 94.38 102 LEU A CA 1
ATOM 779 C C . LEU A 1 102 ? -11.719 -4.405 6.553 1.00 94.38 102 LEU A C 1
ATOM 781 O O . LEU A 1 102 ? -12.889 -4.499 6.193 1.00 94.38 102 LEU A O 1
ATOM 785 N N . VAL A 1 103 ? -11.225 -5.118 7.553 1.00 92.44 103 VAL A N 1
ATOM 786 C CA . VAL A 1 103 ? -11.966 -6.188 8.215 1.00 92.44 103 VAL A CA 1
ATOM 787 C C . VAL A 1 103 ? -12.350 -5.757 9.620 1.00 92.44 103 VAL A C 1
ATOM 789 O O . VAL A 1 103 ? -11.503 -5.306 10.390 1.00 92.44 103 VAL A O 1
ATOM 792 N N . ASP A 1 104 ? -13.623 -5.942 9.961 1.00 91.25 104 ASP A N 1
ATOM 793 C CA . ASP A 1 104 ? -14.125 -5.866 11.333 1.00 91.25 104 ASP A CA 1
ATOM 794 C C . ASP A 1 104 ? -13.900 -7.211 12.031 1.00 91.25 104 ASP A C 1
ATOM 796 O O . ASP A 1 104 ? -14.528 -8.210 11.675 1.00 91.25 104 ASP A O 1
ATOM 800 N N . THR A 1 105 ? -13.009 -7.251 13.023 1.00 88.75 105 THR A N 1
ATOM 801 C CA . THR A 1 105 ? -12.642 -8.492 13.725 1.00 88.75 105 THR A CA 1
ATOM 802 C C . THR A 1 105 ? -13.757 -9.016 14.619 1.00 88.75 105 THR A C 1
ATOM 804 O O . THR A 1 105 ? -13.768 -10.200 14.937 1.00 88.75 105 THR A O 1
ATOM 807 N N . TRP A 1 106 ? -14.713 -8.170 15.012 1.00 8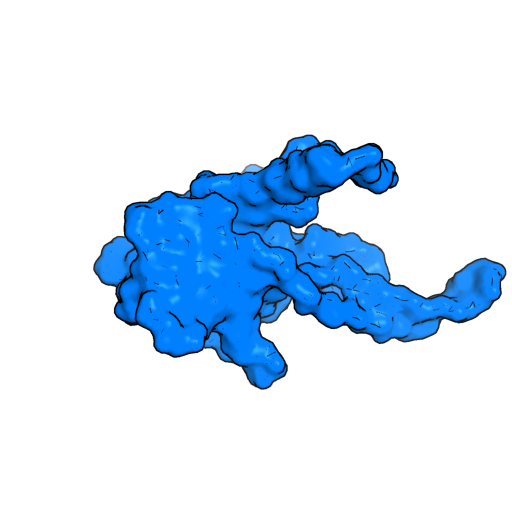8.06 106 TRP A N 1
ATOM 808 C CA . TRP A 1 106 ? -15.829 -8.586 15.866 1.00 88.06 106 TRP A CA 1
ATOM 809 C C . TRP A 1 106 ? -16.893 -9.356 15.090 1.00 88.06 106 TRP A C 1
ATOM 811 O O . TRP A 1 106 ? -17.514 -10.269 15.624 1.00 88.06 106 TRP A O 1
ATOM 821 N N . ASN A 1 107 ? -17.100 -8.970 13.831 1.00 84.62 107 ASN A N 1
ATOM 822 C CA . ASN A 1 107 ? -18.065 -9.592 12.924 1.00 84.62 107 ASN A CA 1
ATOM 823 C C . ASN A 1 107 ? -17.399 -10.533 11.911 1.00 84.62 107 ASN A C 1
ATOM 825 O O . ASN A 1 107 ? -18.087 -11.082 11.055 1.00 84.62 107 ASN A O 1
ATOM 829 N N . ASP A 1 108 ? -16.074 -10.651 11.984 1.00 85.12 108 ASP A N 1
ATOM 830 C CA . ASP A 1 108 ? -15.218 -11.445 11.110 1.00 85.12 108 ASP A CA 1
ATOM 831 C C . ASP A 1 108 ? -15.529 -11.298 9.613 1.00 85.12 108 ASP A C 1
ATOM 833 O O . ASP A 1 108 ? -15.654 -12.269 8.866 1.00 85.12 108 ASP A O 1
ATOM 837 N N . ARG A 1 109 ? -15.690 -10.048 9.171 1.00 86.25 109 ARG A N 1
ATOM 838 C CA . ARG A 1 109 ? -16.065 -9.727 7.790 1.00 86.25 109 ARG A CA 1
ATOM 839 C C . ARG A 1 109 ? -15.329 -8.505 7.268 1.00 86.25 109 ARG A C 1
ATOM 841 O O . ARG A 1 109 ? -15.058 -7.570 8.026 1.00 86.25 109 ARG A O 1
ATOM 848 N N . SER A 1 110 ? -15.096 -8.478 5.959 1.00 89.38 110 SER A N 1
ATOM 849 C CA . SER A 1 110 ? -14.701 -7.252 5.266 1.00 89.38 110 SER A CA 1
ATOM 850 C C . SER A 1 110 ? -15.869 -6.262 5.284 1.00 89.38 110 SER A C 1
ATOM 852 O O . SER A 1 110 ? -17.009 -6.617 4.978 1.00 89.38 110 SER A O 1
ATOM 854 N N . VAL A 1 111 ? -15.605 -5.029 5.708 1.00 91.62 111 VAL A N 1
ATOM 855 C CA . VAL A 1 111 ? -16.583 -3.927 5.738 1.00 91.62 111 VAL A CA 1
ATOM 856 C C . VAL A 1 111 ? -16.417 -2.969 4.560 1.00 91.62 111 VAL A C 1
ATOM 858 O O . VAL A 1 111 ? -17.267 -2.107 4.347 1.00 91.62 111 VAL A O 1
ATOM 861 N N . GLY A 1 112 ? -15.337 -3.113 3.797 1.00 93.00 112 GLY A N 1
ATOM 862 C CA . GLY A 1 112 ? -15.021 -2.286 2.645 1.00 93.00 112 GLY A CA 1
ATOM 863 C C . GLY A 1 112 ? -13.555 -2.420 2.257 1.00 93.00 112 GLY A C 1
ATOM 864 O O . GLY A 1 112 ? -12.785 -3.120 2.911 1.00 93.00 112 GLY A O 1
ATOM 865 N N . GLY A 1 113 ? -13.139 -1.707 1.216 1.00 93.88 113 GLY A N 1
ATOM 866 C CA . GLY A 1 113 ? -11.755 -1.758 0.775 1.00 93.88 113 GLY A CA 1
ATOM 867 C C . GLY A 1 113 ? -11.513 -1.046 -0.544 1.00 93.88 113 GLY A C 1
ATOM 868 O O . GLY A 1 113 ? -12.353 -0.284 -1.018 1.00 93.88 113 GLY A O 1
ATOM 869 N N . CYS A 1 114 ? -10.349 -1.288 -1.133 1.00 95.00 114 CYS A N 1
ATOM 870 C CA . CYS A 1 114 ? -9.963 -0.739 -2.429 1.00 95.00 114 CYS A CA 1
ATOM 871 C C . CYS A 1 114 ? -9.000 -1.675 -3.151 1.00 95.00 114 CYS A C 1
ATOM 873 O O . CYS A 1 114 ? -8.338 -2.507 -2.532 1.00 95.00 114 CYS A O 1
ATOM 875 N N . THR A 1 115 ? -8.901 -1.502 -4.462 1.00 95.56 115 THR A N 1
ATOM 876 C CA . THR A 1 115 ? -7.988 -2.268 -5.306 1.00 95.56 115 THR A CA 1
ATOM 877 C C . THR A 1 115 ? -6.990 -1.330 -5.966 1.00 95.56 115 THR A C 1
ATOM 879 O O . THR A 1 115 ? -7.362 -0.296 -6.524 1.00 95.56 115 THR A O 1
ATOM 882 N N . TYR A 1 116 ? -5.712 -1.689 -5.919 1.00 95.00 116 TYR A N 1
ATOM 883 C CA . TYR A 1 116 ? -4.645 -0.983 -6.612 1.00 95.00 116 TYR A CA 1
ATOM 884 C C . TYR A 1 116 ? -4.012 -1.875 -7.678 1.00 95.00 116 TYR A C 1
ATOM 886 O O . TYR A 1 116 ? -3.605 -3.007 -7.420 1.00 95.00 116 TYR A O 1
ATOM 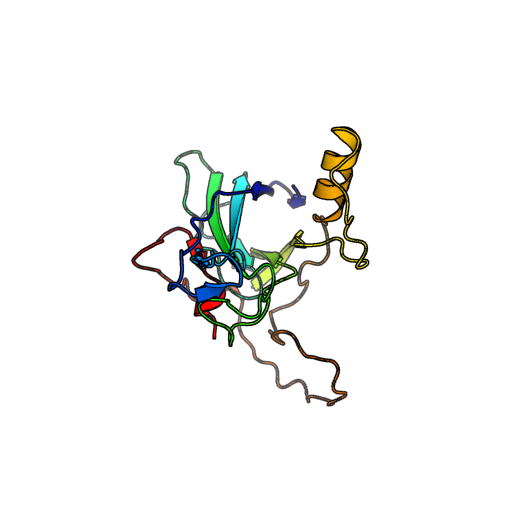894 N N . HIS A 1 117 ? -3.893 -1.342 -8.884 1.00 93.12 117 HIS A N 1
ATOM 895 C CA . HIS A 1 117 ? -3.264 -1.989 -10.021 1.00 93.12 117 HIS A CA 1
ATOM 896 C C . HIS A 1 117 ? -1.898 -1.359 -10.294 1.00 93.12 117 HIS A C 1
ATOM 898 O O . HIS A 1 117 ? -1.707 -0.154 -10.182 1.00 93.12 117 HIS A O 1
ATOM 904 N N . VAL A 1 118 ? -0.929 -2.170 -10.708 1.00 90.25 118 VAL A N 1
ATOM 905 C CA . VAL A 1 118 ? 0.403 -1.675 -11.106 1.00 90.25 118 VAL A CA 1
ATOM 906 C C . VAL A 1 118 ? 0.351 -0.995 -12.472 1.00 90.25 118 VAL A C 1
ATOM 908 O O . VAL A 1 118 ? 0.963 0.052 -12.695 1.00 90.25 118 VAL A O 1
ATOM 911 N N . ALA A 1 119 ? -0.439 -1.591 -13.356 1.00 86.19 119 ALA A N 1
ATOM 912 C CA . ALA A 1 119 ? -0.696 -1.197 -14.728 1.00 86.19 119 ALA A CA 1
ATOM 913 C C . ALA A 1 119 ? -2.179 -0.867 -14.912 1.00 86.19 119 ALA A C 1
ATOM 915 O O . ALA A 1 119 ? -3.004 -1.207 -14.063 1.00 86.19 119 ALA A O 1
ATOM 916 N N . HIS A 1 120 ? -2.537 -0.245 -16.035 1.00 84.38 120 HIS A N 1
ATOM 917 C CA . HIS A 1 120 ? -3.948 -0.062 -16.360 1.00 84.38 120 HIS A CA 1
ATOM 918 C C . HIS A 1 120 ? -4.648 -1.439 -16.437 1.00 84.38 120 HIS A C 1
ATOM 920 O O . HIS A 1 120 ? -4.181 -2.304 -17.183 1.00 84.38 120 HIS A O 1
ATOM 926 N N . PRO A 1 121 ? -5.772 -1.667 -15.728 1.00 81.88 121 PRO A N 1
ATOM 927 C CA . PRO A 1 121 ? -6.421 -2.984 -15.653 1.00 81.88 121 PRO A CA 1
ATOM 928 C C . PRO A 1 121 ? -6.880 -3.522 -17.017 1.00 81.88 121 PRO A C 1
ATOM 930 O O . PRO A 1 121 ? -6.903 -4.726 -17.236 1.00 81.88 121 PRO A O 1
ATOM 933 N N . GLY A 1 122 ? -7.186 -2.633 -17.966 1.00 79.94 122 GLY A N 1
ATOM 934 C CA . GLY A 1 122 ? -7.484 -2.984 -19.362 1.00 79.94 122 GLY A CA 1
ATOM 935 C C . GLY A 1 122 ? -6.269 -3.312 -20.248 1.00 79.94 122 GLY A C 1
ATOM 936 O O . GLY A 1 122 ? -6.431 -3.378 -21.460 1.00 79.94 122 GLY A O 1
ATOM 937 N N . GLY A 1 123 ? -5.055 -3.433 -19.696 1.00 75.19 123 GLY A N 1
ATOM 938 C CA . GLY A 1 123 ? -3.833 -3.791 -20.439 1.00 75.19 123 GLY A CA 1
ATOM 939 C C . GLY A 1 123 ? -3.220 -2.672 -21.294 1.00 75.19 123 GLY A C 1
ATOM 940 O O . GLY A 1 123 ? -2.184 -2.870 -21.922 1.00 75.19 123 GLY A O 1
ATOM 941 N N . LEU A 1 124 ? -3.829 -1.487 -21.308 1.00 72.56 124 LEU A N 1
ATOM 942 C CA . LEU A 1 124 ? -3.374 -0.325 -22.071 1.00 72.56 124 LEU A CA 1
ATOM 943 C C . LEU A 1 124 ? -2.328 0.462 -21.276 1.00 72.56 124 LEU A C 1
ATOM 945 O O . LEU A 1 124 ? -2.640 1.481 -20.659 1.00 72.56 124 LEU A O 1
ATOM 949 N N . ASN A 1 125 ? -1.085 -0.017 -21.278 1.00 78.44 125 ASN A N 1
ATOM 950 C CA . ASN A 1 125 ? 0.030 0.762 -20.751 1.00 78.44 125 ASN A CA 1
ATOM 951 C C . ASN A 1 125 ? 0.625 1.636 -21.866 1.00 78.44 125 ASN A C 1
ATOM 953 O O . ASN A 1 125 ? 0.927 1.128 -22.944 1.00 78.44 125 ASN A O 1
ATOM 957 N N . PRO A 1 126 ? 0.770 2.950 -21.643 1.00 81.25 126 PRO A N 1
ATOM 958 C CA . PRO A 1 126 ? 1.360 3.835 -22.631 1.00 81.25 126 PRO A CA 1
ATOM 959 C C . PRO A 1 126 ? 2.868 3.597 -22.767 1.00 81.25 126 PRO A C 1
ATOM 961 O O . PRO A 1 126 ? 3.596 3.658 -21.780 1.00 81.25 126 PRO A O 1
ATOM 964 N N . GLU A 1 127 ? 3.330 3.432 -24.005 1.00 86.88 127 GLU A N 1
ATOM 965 C CA . GLU A 1 127 ? 4.757 3.332 -24.363 1.00 86.88 127 GLU A CA 1
ATOM 966 C C . GLU A 1 127 ? 5.490 4.683 -24.280 1.00 86.88 127 GLU A C 1
ATOM 968 O O . GLU A 1 127 ? 6.718 4.747 -24.252 1.00 86.88 127 GLU A O 1
ATOM 973 N N . SER A 1 128 ? 4.744 5.791 -24.264 1.00 90.94 128 SER A N 1
ATOM 974 C CA . SER A 1 128 ? 5.300 7.142 -24.250 1.00 90.94 128 SER A CA 1
ATOM 975 C C . SER A 1 128 ? 5.150 7.815 -22.892 1.00 90.94 128 SER A C 1
ATOM 977 O O . SER A 1 128 ? 4.175 7.607 -22.159 1.00 90.94 128 SER A O 1
ATOM 979 N N . SER A 1 129 ? 6.074 8.728 -22.598 1.00 91.06 129 SER A N 1
ATOM 980 C CA . SER A 1 129 ? 5.929 9.682 -21.499 1.00 91.06 129 SER A CA 1
ATOM 981 C C . SER A 1 129 ? 4.606 10.452 -21.603 1.00 91.06 129 SER A C 1
ATOM 983 O O . SER A 1 129 ? 4.100 10.654 -22.714 1.00 91.06 129 SER A O 1
ATOM 985 N N . PRO A 1 130 ? 4.025 10.874 -20.466 1.00 91.38 130 PRO A N 1
ATOM 986 C CA . PRO A 1 130 ? 2.820 11.684 -20.486 1.00 91.38 130 PRO A CA 1
ATOM 987 C C . PRO A 1 130 ? 3.093 13.022 -21.183 1.00 91.38 130 PRO A C 1
ATOM 989 O O . PRO A 1 130 ? 4.089 13.687 -20.898 1.00 91.38 130 PRO A O 1
ATOM 992 N N . ILE A 1 131 ? 2.197 13.425 -22.080 1.00 95.00 131 ILE A N 1
ATOM 993 C CA . ILE A 1 131 ? 2.259 14.685 -22.822 1.00 95.00 131 ILE A CA 1
ATOM 994 C C . ILE A 1 131 ? 2.032 15.895 -21.913 1.00 95.00 131 ILE A C 1
ATOM 996 O O . ILE A 1 131 ? 2.481 16.995 -22.228 1.00 95.00 131 ILE A O 1
ATOM 1000 N N . ASN A 1 132 ? 1.325 15.717 -20.792 1.00 95.19 132 ASN A N 1
ATOM 1001 C CA . ASN A 1 132 ? 1.042 16.780 -19.834 1.00 95.19 132 ASN A CA 1
ATOM 1002 C C . ASN A 1 132 ? 0.745 16.227 -18.417 1.00 95.19 132 ASN A C 1
ATOM 1004 O O . ASN A 1 132 ? 0.537 15.020 -18.246 1.00 95.19 132 ASN A O 1
ATOM 1008 N N . PRO A 1 133 ? 0.705 17.095 -17.383 1.00 95.50 133 PRO A N 1
ATOM 1009 C CA . PRO A 1 133 ? 0.423 16.675 -16.008 1.00 95.50 133 PRO A CA 1
ATOM 1010 C C . PRO A 1 133 ? -0.953 16.025 -15.809 1.00 95.50 133 PRO A C 1
ATOM 1012 O O . PRO A 1 133 ? -1.069 15.104 -15.004 1.00 95.50 133 PRO A O 1
ATOM 1015 N N . LEU A 1 134 ? -1.974 16.465 -16.552 1.00 95.06 134 LEU A N 1
ATOM 1016 C CA . LEU A 1 134 ? -3.337 15.931 -16.459 1.00 95.06 134 LEU A CA 1
ATOM 1017 C C . LEU A 1 134 ? -3.413 14.486 -16.969 1.00 95.06 134 LEU A C 1
ATOM 1019 O O . LEU A 1 134 ? -4.084 13.643 -16.379 1.00 95.06 134 LEU A O 1
ATOM 1023 N N . GLU A 1 135 ? -2.690 14.169 -18.039 1.00 93.25 135 GLU A N 1
ATOM 1024 C CA . GLU A 1 135 ? -2.566 12.805 -18.539 1.00 93.25 135 GLU A CA 1
ATOM 1025 C C . GLU A 1 135 ? -1.802 11.933 -17.537 1.00 93.25 135 GLU A C 1
ATOM 1027 O O . GLU A 1 135 ? -2.229 10.821 -17.234 1.00 93.25 135 GLU A O 1
ATOM 1032 N N . ALA A 1 136 ? -0.708 12.443 -16.962 1.00 91.31 136 ALA A N 1
ATOM 1033 C CA . ALA A 1 136 ? 0.034 11.735 -15.919 1.00 91.31 136 ALA A CA 1
ATOM 1034 C C . ALA A 1 136 ? -0.841 11.443 -14.686 1.00 91.31 136 ALA A C 1
ATOM 1036 O O . ALA A 1 136 ? -0.757 10.371 -14.086 1.00 91.31 136 ALA A O 1
ATOM 1037 N N . GLU A 1 137 ? -1.693 12.387 -14.292 1.00 90.50 137 GLU A N 1
ATOM 1038 C CA . GLU A 1 137 ? -2.685 12.203 -13.236 1.00 90.50 137 GLU A CA 1
ATOM 1039 C C . GLU A 1 137 ? -3.762 11.186 -13.623 1.00 90.50 137 GLU A C 1
ATOM 1041 O O . GLU A 1 137 ? -4.002 10.255 -12.860 1.00 90.50 137 GLU A O 1
ATOM 1046 N N . SER A 1 138 ? -4.318 11.274 -14.830 1.00 90.75 138 SER A N 1
ATOM 1047 C CA . SER A 1 138 ? -5.316 10.322 -15.338 1.00 90.75 138 SER A CA 1
ATOM 1048 C C . SER A 1 138 ? -4.777 8.888 -15.349 1.00 90.75 138 SER A C 1
ATOM 1050 O O . SER A 1 138 ? -5.438 7.965 -14.873 1.00 90.75 138 SER A O 1
ATOM 1052 N N . ARG A 1 139 ? -3.528 8.701 -15.802 1.00 90.19 139 ARG A N 1
ATOM 1053 C CA . ARG A 1 139 ? -2.822 7.411 -15.747 1.00 90.19 139 ARG A CA 1
ATOM 1054 C C . ARG A 1 139 ? -2.693 6.912 -14.303 1.00 90.19 139 ARG A C 1
ATOM 1056 O O . ARG A 1 139 ? -2.944 5.738 -14.045 1.00 90.19 139 ARG A O 1
ATOM 1063 N N . ARG A 1 140 ? -2.366 7.784 -13.340 1.00 89.06 140 ARG A N 1
ATOM 1064 C CA . ARG A 1 140 ? -2.291 7.417 -11.912 1.00 89.06 140 ARG A CA 1
ATOM 1065 C C . ARG A 1 140 ? -3.654 7.035 -11.331 1.00 89.06 140 ARG A C 1
ATOM 1067 O O . ARG A 1 140 ? -3.724 6.026 -10.640 1.00 89.06 140 ARG A O 1
ATOM 1074 N N . ILE A 1 141 ? -4.711 7.788 -11.632 1.00 89.38 141 ILE A N 1
ATOM 1075 C CA . ILE A 1 141 ? -6.074 7.533 -11.139 1.00 89.38 141 ILE A CA 1
ATOM 1076 C C . ILE A 1 141 ? -6.612 6.207 -11.679 1.00 89.38 141 ILE A C 1
ATOM 1078 O O . ILE A 1 141 ? -7.191 5.435 -10.924 1.00 89.38 141 ILE A O 1
ATOM 1082 N N . SER A 1 142 ? -6.350 5.888 -12.951 1.00 90.25 142 SER A N 1
ATOM 1083 C CA . SER A 1 142 ? -6.829 4.650 -13.588 1.00 90.25 142 SER A CA 1
ATOM 1084 C C . SER A 1 142 ? -6.366 3.356 -12.901 1.00 90.25 142 SER A C 1
ATOM 1086 O O . SER A 1 142 ? -6.956 2.295 -13.103 1.00 90.25 142 SER A O 1
ATOM 1088 N N . ARG A 1 143 ? -5.317 3.447 -12.076 1.00 91.19 143 ARG A N 1
ATOM 1089 C CA . ARG A 1 143 ? -4.744 2.341 -11.308 1.00 91.19 143 ARG A CA 1
ATOM 1090 C C . ARG A 1 143 ? -5.410 2.111 -9.954 1.00 91.19 143 ARG A C 1
ATOM 1092 O O . ARG A 1 143 ? -5.089 1.126 -9.301 1.00 91.19 143 ARG A O 1
ATOM 1099 N N . PHE A 1 144 ? -6.295 2.995 -9.505 1.00 93.56 144 PHE A N 1
ATOM 1100 C CA . PHE A 1 144 ? -6.923 2.903 -8.191 1.00 93.56 144 PHE A CA 1
ATOM 1101 C C . PHE A 1 144 ? -8.436 2.766 -8.320 1.00 93.56 144 PHE A C 1
ATOM 1103 O O . PHE A 1 144 ? -9.090 3.625 -8.907 1.00 93.56 144 PHE A O 1
ATOM 1110 N N . TRP A 1 145 ? -8.989 1.707 -7.736 1.00 93.69 145 TRP A N 1
ATOM 1111 C CA . TRP A 1 145 ? -10.425 1.462 -7.675 1.00 93.69 145 TRP A CA 1
ATOM 1112 C C . TRP A 1 145 ? -10.903 1.486 -6.224 1.00 93.69 145 TRP A C 1
ATOM 1114 O O . TRP A 1 145 ? -10.350 0.813 -5.356 1.00 93.69 145 TRP A O 1
ATOM 1124 N N . GLU A 1 146 ? -11.984 2.218 -5.965 1.00 92.44 146 GLU A N 1
ATOM 1125 C CA . GLU A 1 146 ? -12.650 2.283 -4.651 1.00 92.44 146 GLU A CA 1
ATOM 1126 C C . GLU A 1 146 ? -13.503 1.035 -4.349 1.00 92.44 146 GLU A C 1
ATOM 1128 O O . GLU A 1 146 ? -14.142 0.943 -3.305 1.00 92.44 146 GLU A O 1
ATOM 1133 N N . PHE A 1 147 ? -13.510 0.062 -5.262 1.00 87.88 147 PHE A N 1
ATOM 1134 C CA . PHE A 1 147 ? -14.230 -1.206 -5.175 1.00 87.88 147 PHE A CA 1
ATOM 1135 C C . PHE A 1 147 ? -13.291 -2.389 -5.478 1.00 87.88 147 PHE A C 1
ATOM 1137 O O . PHE A 1 147 ? -12.084 -2.216 -5.665 1.00 87.88 147 PHE A O 1
ATOM 1144 N N . GLY A 1 148 ? -13.841 -3.607 -5.516 1.00 81.06 148 GLY A N 1
ATOM 1145 C CA . GLY A 1 148 ? -13.083 -4.832 -5.815 1.00 81.06 148 GLY A CA 1
ATOM 1146 C C . GLY A 1 14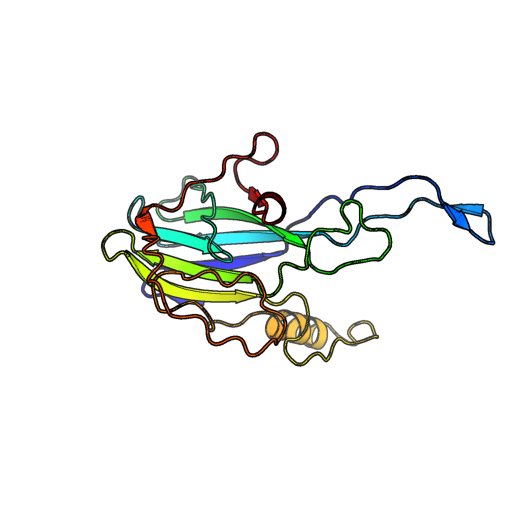8 ? -12.441 -5.500 -4.595 1.00 81.06 148 GLY A C 1
ATOM 1147 O O . GLY A 1 148 ? -11.651 -6.420 -4.760 1.00 81.06 148 GLY A O 1
ATOM 1148 N N . HIS A 1 149 ? -12.800 -5.053 -3.389 1.00 82.50 149 HIS A N 1
ATOM 1149 C CA . HIS A 1 149 ? -12.471 -5.721 -2.130 1.00 82.50 149 HIS A CA 1
ATOM 1150 C C . HIS A 1 149 ? -13.273 -7.028 -1.974 1.00 82.50 149 HIS A C 1
ATOM 1152 O O . HIS A 1 149 ? -14.281 -7.231 -2.656 1.00 82.50 149 HIS A O 1
ATOM 1158 N N . THR A 1 150 ? -12.837 -7.916 -1.087 1.00 80.12 150 THR A N 1
ATOM 1159 C CA . THR A 1 150 ? -13.402 -9.257 -0.902 1.00 80.12 150 THR A CA 1
ATOM 1160 C C . THR A 1 150 ? -14.583 -9.213 0.078 1.00 80.12 150 THR A C 1
ATOM 1162 O O . THR A 1 150 ? -14.370 -9.002 1.269 1.00 80.12 150 THR A O 1
ATOM 1165 N N . PRO A 1 151 ? -15.840 -9.446 -0.350 1.00 66.06 151 PRO A N 1
ATOM 1166 C CA . PRO A 1 151 ? -17.011 -9.256 0.515 1.00 66.06 151 PRO A CA 1
ATOM 1167 C C . PRO A 1 151 ? -17.245 -10.376 1.552 1.00 66.06 151 PRO A C 1
ATOM 1169 O O . PRO A 1 151 ? -18.097 -10.221 2.425 1.00 66.06 151 PRO A O 1
ATOM 1172 N N . VAL A 1 152 ? -16.534 -11.509 1.465 1.00 62.50 152 VAL A N 1
ATOM 1173 C CA . VAL A 1 152 ? -16.719 -12.706 2.317 1.00 62.50 152 VAL A CA 1
ATOM 1174 C C . VAL A 1 152 ? -15.359 -13.231 2.801 1.00 62.50 152 VAL A C 1
ATOM 1176 O O . VAL A 1 152 ? -14.339 -12.962 2.170 1.00 62.50 152 VAL A O 1
ATOM 1179 N N . SER A 1 153 ? -15.348 -13.956 3.929 1.00 56.34 153 SER A N 1
ATOM 1180 C CA . SER A 1 153 ? -14.195 -14.655 4.522 1.00 56.34 153 SER A CA 1
ATOM 1181 C C . SER A 1 153 ? -13.294 -15.311 3.478 1.00 56.34 153 SER A C 1
ATOM 1183 O O . SER A 1 15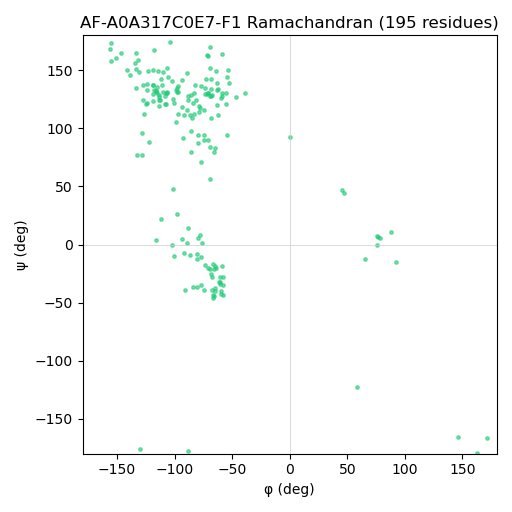3 ? -13.769 -15.996 2.572 1.00 56.34 153 SER A O 1
ATOM 1185 N N . ILE A 1 154 ? -11.990 -15.051 3.592 1.00 54.31 154 ILE A N 1
ATOM 1186 C CA . ILE A 1 154 ? -10.995 -15.352 2.559 1.00 54.31 154 ILE A CA 1
ATOM 1187 C C . ILE A 1 154 ? -10.931 -16.863 2.322 1.00 54.31 154 ILE A C 1
ATOM 1189 O O . ILE A 1 154 ? -10.383 -17.599 3.136 1.00 54.31 154 ILE A O 1
ATOM 1193 N N . SER A 1 155 ? -11.384 -17.320 1.156 1.00 47.91 155 SER A N 1
ATOM 1194 C CA . SER A 1 155 ? -10.629 -18.341 0.433 1.00 47.91 155 SER A CA 1
ATOM 1195 C C . SER A 1 155 ? -9.565 -17.589 -0.357 1.00 47.91 155 SER A C 1
ATOM 1197 O O . SER A 1 155 ? -9.916 -16.698 -1.127 1.00 47.91 155 SER A O 1
ATOM 1199 N N . ASN A 1 156 ? -8.285 -17.891 -0.155 1.00 44.72 156 ASN A N 1
ATOM 1200 C CA . ASN A 1 156 ? -7.204 -17.335 -0.963 1.00 44.72 156 ASN A CA 1
ATOM 1201 C C . ASN A 1 156 ? -6.920 -18.300 -2.123 1.00 44.72 156 ASN A C 1
ATOM 1203 O O . ASN A 1 156 ? -6.111 -19.211 -1.938 1.00 44.72 156 ASN A O 1
ATOM 1207 N N . PRO A 1 157 ? -7.537 -18.165 -3.310 1.00 43.34 157 PRO A N 1
ATOM 1208 C CA . PRO A 1 157 ? -6.950 -18.736 -4.500 1.00 43.34 157 PRO A CA 1
ATOM 1209 C C . PRO A 1 157 ? -5.855 -17.758 -4.921 1.00 43.34 157 PRO A C 1
ATOM 1211 O O . PRO A 1 157 ? -6.104 -16.820 -5.678 1.00 43.34 157 PRO A O 1
ATOM 1214 N N . GLY A 1 158 ? -4.643 -17.928 -4.385 1.00 44.41 158 GLY A N 1
ATOM 1215 C CA . GLY A 1 158 ? -3.475 -17.268 -4.963 1.00 44.41 158 GLY A CA 1
ATOM 1216 C C . GLY A 1 158 ? -3.527 -17.472 -6.477 1.00 44.41 158 GLY A C 1
ATOM 1217 O O . GLY A 1 158 ? -3.764 -18.597 -6.903 1.00 44.41 158 GLY A O 1
ATOM 1218 N N . TYR A 1 159 ? -3.442 -16.374 -7.238 1.00 42.66 159 TYR A N 1
ATOM 1219 C CA . TYR A 1 159 ? -3.491 -16.294 -8.705 1.00 42.66 159 TYR A CA 1
ATOM 1220 C C . TYR A 1 159 ? -3.665 -17.656 -9.407 1.00 42.66 159 TYR A C 1
ATOM 1222 O O . TYR A 1 159 ? -2.686 -18.353 -9.673 1.00 42.66 159 TYR A O 1
ATOM 1230 N N . GLN A 1 160 ? -4.911 -18.057 -9.684 1.00 42.22 160 GLN A N 1
ATOM 1231 C CA . GLN A 1 160 ? -5.157 -19.219 -10.533 1.00 42.22 160 GLN A CA 1
ATOM 1232 C C . GLN A 1 160 ? -5.139 -18.774 -11.991 1.00 42.22 160 GLN A C 1
ATOM 1234 O O . GLN A 1 160 ? -6.041 -18.089 -12.475 1.00 42.22 160 GLN A O 1
ATOM 1239 N N . GLU A 1 161 ? -4.079 -19.177 -12.686 1.00 38.69 161 GLU A N 1
ATOM 1240 C CA . GLU A 1 161 ? -4.080 -19.281 -14.137 1.00 38.69 161 GLU A CA 1
ATOM 1241 C C . GLU A 1 161 ? -5.291 -20.132 -14.553 1.00 38.69 161 GLU A C 1
ATOM 1243 O O . GLU A 1 161 ? -5.647 -21.095 -13.872 1.00 38.69 161 GLU A O 1
ATOM 1248 N N . SER A 1 162 ? -5.981 -19.738 -15.623 1.00 40.50 162 SER A N 1
ATOM 1249 C CA . SER A 1 162 ? -7.262 -20.314 -16.027 1.00 40.50 162 SER A CA 1
ATOM 1250 C C . SER A 1 162 ? -7.138 -21.789 -16.434 1.00 40.50 162 SER A C 1
ATOM 1252 O O . SER A 1 162 ? -7.081 -22.112 -17.621 1.00 40.50 162 SER A O 1
ATOM 1254 N N . ALA A 1 163 ? -7.155 -22.692 -15.461 1.00 43.62 163 ALA A N 1
ATOM 1255 C CA . ALA A 1 163 ? -7.465 -24.098 -15.637 1.00 43.62 163 ALA A CA 1
ATOM 1256 C C . ALA A 1 163 ? -8.843 -24.342 -15.016 1.00 43.62 163 ALA A C 1
ATOM 1258 O O . ALA A 1 163 ? -9.085 -24.059 -13.847 1.00 43.62 163 ALA A O 1
ATOM 1259 N N . ARG A 1 164 ? -9.785 -24.815 -15.837 1.00 40.62 164 ARG A N 1
ATOM 1260 C CA . ARG A 1 164 ? -11.125 -25.212 -15.397 1.00 40.62 164 ARG A CA 1
ATOM 1261 C C . ARG A 1 164 ? -11.014 -26.482 -14.555 1.00 40.62 164 ARG A C 1
ATOM 1263 O O . ARG A 1 164 ? -11.206 -27.574 -15.079 1.00 40.62 164 ARG A O 1
ATOM 1270 N N . GLU A 1 165 ? -10.718 -26.335 -13.275 1.00 40.84 165 GLU A N 1
ATOM 1271 C CA . GLU A 1 165 ? -10.855 -27.408 -12.299 1.00 40.84 165 GLU A CA 1
ATOM 1272 C C . GLU A 1 165 ? -11.964 -27.027 -11.320 1.00 40.84 165 GLU A C 1
ATOM 1274 O O . GLU A 1 165 ? -11.944 -25.969 -10.692 1.00 40.84 165 GLU A O 1
ATOM 1279 N N . VAL A 1 166 ? -13.003 -27.859 -11.269 1.00 40.38 166 VAL A N 1
ATOM 1280 C CA . VAL A 1 166 ? -14.113 -27.696 -10.331 1.00 40.38 166 VAL A CA 1
ATOM 1281 C C . VAL A 1 166 ? -13.593 -28.129 -8.966 1.00 40.38 166 VAL A C 1
ATOM 1283 O O . VAL A 1 166 ? -13.578 -29.315 -8.653 1.00 40.38 166 VAL A O 1
ATOM 1286 N N . VAL A 1 167 ? -13.117 -27.169 -8.177 1.00 46.94 167 VAL A N 1
ATOM 1287 C CA . VAL A 1 167 ? -12.699 -27.409 -6.795 1.00 46.94 167 VAL A CA 1
ATOM 1288 C C . VAL A 1 167 ? -13.957 -27.490 -5.929 1.00 46.94 167 VAL A C 1
ATOM 1290 O O . VAL A 1 167 ? -14.713 -26.524 -5.830 1.00 46.94 167 VAL A O 1
ATOM 1293 N N . GLU A 1 168 ? -14.201 -28.648 -5.310 1.00 33.56 168 GLU A N 1
ATOM 1294 C CA . GLU A 1 168 ? -15.179 -28.773 -4.227 1.00 33.56 168 GLU A CA 1
ATOM 1295 C C . GLU A 1 168 ? -14.820 -27.767 -3.127 1.00 33.56 168 GLU A C 1
ATOM 1297 O O . GLU A 1 168 ? -13.718 -27.806 -2.576 1.00 33.56 168 GLU A O 1
ATOM 1302 N N . HIS A 1 169 ? -15.742 -26.853 -2.808 1.00 39.50 169 HIS A N 1
ATOM 1303 C CA . HIS A 1 169 ? -15.592 -25.898 -1.713 1.00 39.50 169 HIS A CA 1
ATOM 1304 C C . HIS A 1 169 ? -15.577 -26.641 -0.369 1.00 39.50 169 HIS A C 1
ATOM 1306 O O . HIS A 1 169 ? -16.570 -26.681 0.352 1.00 39.50 169 HIS A O 1
ATOM 1312 N N . THR A 1 170 ? -14.433 -27.221 -0.010 1.00 33.53 170 THR A N 1
ATOM 1313 C CA . THR A 1 170 ? -14.110 -27.454 1.393 1.00 33.53 170 THR A CA 1
ATOM 1314 C C . THR A 1 170 ? -13.894 -26.070 1.983 1.00 33.53 170 THR A C 1
ATOM 1316 O O . THR A 1 170 ? -12.949 -25.375 1.615 1.00 33.53 170 THR A O 1
ATOM 1319 N N . SER A 1 171 ? -14.826 -25.632 2.823 1.00 41.97 171 SER A N 1
ATOM 1320 C CA . SER A 1 171 ? -14.764 -24.381 3.568 1.00 41.97 171 SER A CA 1
ATOM 1321 C C . SER A 1 171 ? -13.462 -24.322 4.365 1.00 41.97 171 SER A C 1
ATOM 1323 O O . SER A 1 171 ? -13.367 -24.850 5.471 1.00 41.97 171 SER A O 1
ATOM 1325 N N . SER A 1 172 ? -12.430 -23.698 3.798 1.00 45.31 172 SER A N 1
ATOM 1326 C CA . SER A 1 172 ? -11.256 -23.291 4.555 1.00 45.31 172 SER A CA 1
ATOM 1327 C C . SER A 1 172 ? -11.693 -22.133 5.450 1.00 45.31 172 SER A C 1
ATOM 1329 O O . SER A 1 172 ? -11.694 -20.978 5.032 1.00 45.31 172 SER A O 1
ATOM 1331 N N . GLU A 1 173 ? -12.144 -22.458 6.659 1.00 49.75 173 GLU A N 1
ATOM 1332 C CA . GLU A 1 173 ? -12.585 -21.526 7.702 1.00 49.75 173 GLU A CA 1
ATOM 1333 C C . GLU A 1 173 ? -11.401 -20.726 8.283 1.00 49.75 173 GLU A C 1
ATOM 1335 O O . GLU A 1 173 ? -11.130 -20.751 9.482 1.00 49.75 173 GLU A O 1
ATOM 1340 N N . SER A 1 174 ? -10.639 -20.011 7.453 1.00 56.88 174 SER A N 1
ATOM 1341 C CA . SER A 1 174 ? -9.716 -19.004 7.974 1.00 56.88 174 SER A CA 1
ATOM 1342 C C . SER A 1 174 ? -10.507 -17.746 8.305 1.00 56.88 174 SER A C 1
ATOM 1344 O O . SER A 1 174 ? -10.766 -16.905 7.444 1.00 56.88 174 SER A O 1
ATOM 1346 N N . SER A 1 175 ? -10.903 -17.645 9.572 1.00 70.38 175 SER A N 1
ATOM 1347 C CA . SER A 1 175 ? -11.424 -16.415 10.162 1.00 70.38 175 SER A CA 1
ATOM 1348 C C . SER A 1 175 ? -10.413 -15.279 9.971 1.00 70.38 175 SER A C 1
ATOM 1350 O O . SER A 1 175 ? -9.230 -15.446 10.287 1.00 70.38 175 SER A O 1
ATOM 1352 N N . PHE A 1 176 ? -10.854 -14.122 9.467 1.00 71.00 176 PHE A N 1
ATOM 1353 C CA . PHE A 1 176 ? -9.987 -12.953 9.294 1.00 71.00 176 PHE A CA 1
ATOM 1354 C C . PHE A 1 176 ? -9.360 -12.515 10.622 1.00 71.00 176 PHE A C 1
ATOM 1356 O O . PHE A 1 176 ? -8.211 -12.070 10.659 1.00 71.00 176 PHE A O 1
ATOM 1363 N N . SER A 1 177 ? -10.109 -12.655 11.717 1.00 71.38 177 SER A N 1
ATOM 1364 C CA . SER A 1 177 ? -9.662 -12.311 13.068 1.00 71.38 177 SER A CA 1
ATOM 1365 C C . SER A 1 177 ? -8.393 -13.065 13.499 1.00 71.38 177 SER A C 1
ATOM 1367 O O . SER A 1 177 ? -7.577 -12.520 14.246 1.00 71.38 177 SER A O 1
ATOM 1369 N N . ASN A 1 178 ? -8.174 -14.270 12.961 1.00 80.00 178 ASN A N 1
ATOM 1370 C CA . ASN A 1 178 ? -7.040 -15.137 13.283 1.00 80.00 178 ASN A CA 1
ATOM 1371 C C . ASN A 1 178 ? -5.843 -14.965 12.338 1.00 80.00 178 ASN A C 1
ATOM 1373 O O . ASN A 1 178 ? -4.865 -15.706 12.457 1.00 80.00 178 ASN A O 1
ATOM 1377 N N . LEU A 1 179 ? -5.883 -14.006 11.404 1.00 83.94 179 LEU A N 1
ATOM 1378 C CA . LEU A 1 179 ? -4.760 -13.780 10.498 1.00 83.94 179 LEU A CA 1
ATOM 1379 C C . LEU A 1 179 ? -3.513 -13.342 11.286 1.00 83.94 179 LEU A C 1
ATOM 1381 O O . LEU A 1 179 ? -3.537 -12.297 11.960 1.00 83.94 179 LEU A O 1
ATOM 1385 N N . PRO A 1 180 ? -2.410 -14.112 11.203 1.00 86.19 180 PRO A N 1
ATOM 1386 C CA . PRO A 1 180 ? -1.204 -13.810 11.951 1.00 86.19 180 PRO A CA 1
ATOM 1387 C C . PRO A 1 180 ? -0.564 -12.531 11.418 1.00 86.19 180 PRO A C 1
ATOM 1389 O O . PRO A 1 180 ? -0.536 -12.278 10.211 1.00 86.19 180 PRO A O 1
ATOM 1392 N N . LEU A 1 181 ? -0.011 -11.726 12.325 1.00 85.00 181 LEU A N 1
ATOM 1393 C CA . LEU A 1 181 ? 0.841 -10.619 11.924 1.00 85.00 181 LEU A CA 1
ATOM 1394 C C . LEU A 1 181 ? 2.232 -11.159 11.590 1.00 85.00 181 LEU A C 1
ATOM 1396 O O . LEU A 1 181 ? 2.899 -11.745 12.442 1.00 85.00 181 LEU A O 1
ATOM 1400 N N . LYS A 1 182 ? 2.672 -10.969 10.345 1.00 81.75 182 LYS A N 1
ATOM 1401 C CA . LYS A 1 182 ? 3.994 -11.415 9.913 1.00 81.75 182 LYS A CA 1
ATOM 1402 C C . LYS A 1 182 ? 5.044 -10.363 10.247 1.00 81.75 182 LYS A C 1
ATOM 1404 O O . LYS A 1 182 ? 5.226 -9.392 9.516 1.00 81.75 182 LYS A O 1
ATOM 1409 N N . GLU A 1 183 ? 5.738 -10.561 11.358 1.00 75.94 183 GLU A N 1
ATOM 1410 C CA . GLU A 1 183 ? 6.828 -9.679 11.760 1.00 75.94 183 GLU A CA 1
ATOM 1411 C C . GLU A 1 183 ? 8.066 -9.899 10.883 1.00 75.94 183 GLU A C 1
ATOM 1413 O O . GLU A 1 183 ? 8.538 -11.023 10.701 1.00 75.94 183 GLU A O 1
ATOM 1418 N N . THR A 1 184 ? 8.620 -8.808 10.354 1.00 81.19 184 THR A N 1
ATOM 1419 C CA . THR A 1 184 ? 9.888 -8.818 9.616 1.00 81.19 184 THR A CA 1
ATOM 1420 C C . THR A 1 184 ? 10.928 -8.039 10.414 1.00 81.19 184 THR A C 1
ATOM 1422 O O . THR A 1 184 ? 10.687 -6.897 10.793 1.00 81.19 184 THR A O 1
ATOM 1425 N N . LYS A 1 185 ? 12.106 -8.634 10.655 1.00 82.12 185 LYS A N 1
ATOM 1426 C CA . LYS A 1 185 ? 13.178 -7.993 11.446 1.00 82.12 185 LYS A CA 1
ATOM 1427 C C . LYS A 1 185 ? 13.740 -6.733 10.784 1.00 82.12 185 LYS A C 1
ATOM 1429 O O . LYS A 1 185 ? 14.082 -5.783 11.474 1.00 82.12 185 LYS A O 1
ATOM 1434 N N 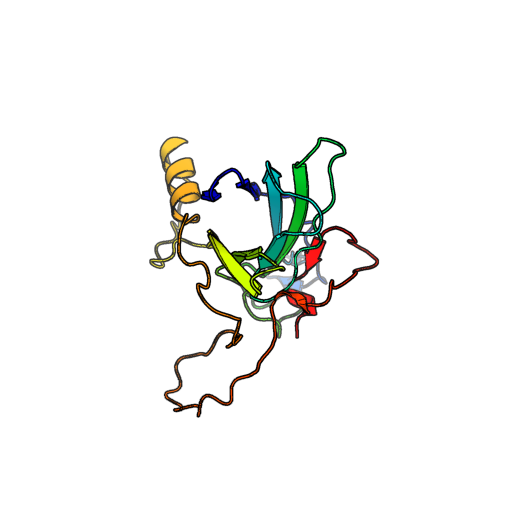. GLU A 1 186 ? 13.851 -6.746 9.459 1.00 83.69 186 GLU A N 1
ATOM 1435 C CA . GLU A 1 186 ? 14.428 -5.646 8.678 1.00 83.69 186 GLU A CA 1
ATOM 1436 C C . GLU A 1 186 ? 13.426 -4.504 8.445 1.00 83.69 186 GLU A C 1
ATOM 1438 O O . GLU A 1 186 ? 13.789 -3.332 8.509 1.00 83.69 186 GLU A O 1
ATOM 1443 N N . TYR A 1 187 ? 12.148 -4.843 8.242 1.00 87.56 187 TYR A N 1
ATOM 1444 C CA . TYR A 1 187 ? 11.074 -3.889 7.961 1.00 87.56 187 TYR A CA 1
ATOM 1445 C C . TYR A 1 187 ? 9.843 -4.163 8.846 1.00 87.56 187 TYR A C 1
ATOM 1447 O O . TYR A 1 187 ? 8.856 -4.728 8.373 1.00 87.56 187 TYR A O 1
ATOM 1455 N N . PRO A 1 188 ? 9.864 -3.769 10.132 1.00 86.81 188 PRO A N 1
ATOM 1456 C CA . PRO A 1 188 ? 8.831 -4.152 11.104 1.00 86.81 188 PRO A CA 1
ATOM 1457 C C . PRO A 1 188 ? 7.438 -3.575 10.813 1.00 86.81 188 PRO A C 1
ATOM 1459 O O . PRO A 1 188 ? 6.441 -4.119 11.276 1.00 86.81 188 PRO A O 1
ATOM 1462 N N . TYR A 1 189 ? 7.358 -2.490 10.039 1.00 92.69 189 TYR A N 1
ATOM 1463 C CA . TYR A 1 189 ? 6.105 -1.810 9.686 1.00 92.69 189 TYR A CA 1
ATOM 1464 C C . TYR A 1 189 ? 5.758 -1.953 8.201 1.00 92.69 189 TYR A C 1
ATOM 1466 O O . TYR A 1 189 ? 5.025 -1.131 7.653 1.00 92.69 189 TYR A O 1
ATOM 1474 N N . THR A 1 190 ? 6.302 -2.978 7.542 1.00 94.69 190 THR A N 1
ATOM 1475 C CA . THR A 1 190 ? 6.061 -3.250 6.125 1.00 94.69 190 THR A CA 1
ATOM 1476 C C . THR A 1 190 ? 5.608 -4.689 5.941 1.00 94.69 190 THR A C 1
ATOM 1478 O O . THR A 1 190 ? 6.317 -5.621 6.311 1.00 94.69 190 THR A O 1
ATOM 1481 N N . LEU A 1 191 ? 4.449 -4.876 5.316 1.00 94.81 191 LEU A N 1
ATOM 1482 C CA . LEU A 1 191 ? 4.051 -6.172 4.782 1.00 94.81 191 LEU A CA 1
ATOM 1483 C C . LEU A 1 191 ? 4.853 -6.445 3.506 1.00 94.81 191 LEU A C 1
ATOM 1485 O O . LEU A 1 191 ? 4.695 -5.722 2.527 1.00 94.81 191 LEU A O 1
ATOM 1489 N N . ASP A 1 192 ? 5.695 -7.476 3.501 1.00 93.38 192 ASP A N 1
ATOM 1490 C CA . ASP A 1 192 ? 6.381 -7.946 2.292 1.00 93.38 192 ASP A CA 1
ATOM 1491 C C . ASP A 1 192 ? 5.646 -9.160 1.715 1.00 93.38 192 ASP A C 1
ATOM 1493 O O . ASP A 1 192 ? 5.738 -10.267 2.254 1.00 93.38 192 ASP A O 1
ATOM 1497 N N . LEU A 1 193 ? 4.919 -8.952 0.612 1.00 91.88 193 LEU A N 1
ATOM 1498 C CA . LEU A 1 193 ? 4.128 -10.004 -0.030 1.00 91.88 193 LEU A CA 1
ATOM 1499 C C . LEU A 1 193 ? 4.991 -11.135 -0.601 1.00 91.88 193 LEU A C 1
ATOM 1501 O O . LEU A 1 193 ? 4.499 -12.242 -0.778 1.00 91.88 193 LEU A O 1
ATOM 1505 N N . ARG A 1 194 ? 6.293 -10.923 -0.812 1.00 87.31 194 ARG A N 1
ATOM 1506 C CA . ARG A 1 194 ? 7.198 -11.984 -1.286 1.00 87.31 194 ARG A CA 1
ATOM 1507 C C . ARG A 1 194 ? 7.399 -13.091 -0.264 1.00 87.31 194 ARG A C 1
ATOM 1509 O O . ARG A 1 194 ? 7.662 -14.225 -0.640 1.00 87.31 194 ARG A O 1
ATOM 1516 N N . ASN A 1 195 ? 7.276 -12.764 1.019 1.00 77.06 195 ASN A N 1
ATOM 1517 C CA . ASN A 1 195 ? 7.492 -13.721 2.094 1.00 77.06 195 ASN A CA 1
ATOM 1518 C C . ASN A 1 195 ? 6.269 -14.624 2.310 1.00 77.06 195 ASN A C 1
ATOM 1520 O O . ASN A 1 195 ? 6.234 -15.333 3.304 1.00 77.06 195 ASN A O 1
ATOM 1524 N N . THR A 1 196 ? 5.229 -14.552 1.481 1.00 61.16 196 THR A N 1
ATOM 1525 C CA . THR A 1 196 ? 3.933 -15.212 1.732 1.00 61.16 196 THR A CA 1
ATOM 1526 C C . THR A 1 196 ? 3.823 -16.612 1.128 1.00 61.16 196 THR A C 1
ATOM 1528 O O . THR A 1 196 ? 2.860 -17.313 1.432 1.00 61.16 196 THR A O 1
ATOM 1531 N N . LEU A 1 197 ? 4.824 -17.014 0.337 1.00 50.12 197 LEU A N 1
ATOM 1532 C CA . LEU A 1 197 ? 5.009 -18.365 -0.196 1.00 50.12 197 LEU A CA 1
ATOM 1533 C C . LEU A 1 197 ? 5.842 -19.238 0.750 1.00 50.12 197 LEU A C 1
ATOM 1535 O O . LEU A 1 197 ? 6.758 -18.689 1.408 1.00 50.12 197 LEU A O 1
#